Protein AF-A0A7S1K7H9-F1 (afdb_monomer_lite)

Structure (mmCIF, N/CA/C/O backbone):
data_AF-A0A7S1K7H9-F1
#
_entry.id   AF-A0A7S1K7H9-F1
#
loop_
_atom_site.group_PDB
_atom_site.id
_atom_site.type_symbol
_atom_site.label_atom_id
_atom_site.label_alt_id
_atom_site.label_comp_id
_atom_site.label_asym_id
_atom_site.label_entity_id
_atom_site.label_seq_id
_atom_site.pdbx_PDB_ins_code
_atom_site.Cartn_x
_atom_site.Cartn_y
_atom_site.Cartn_z
_atom_site.occupancy
_atom_site.B_iso_or_equiv
_atom_site.auth_seq_id
_atom_site.auth_comp_id
_atom_site.auth_asym_id
_atom_site.auth_atom_id
_atom_site.pdbx_PDB_model_num
ATOM 1 N N . THR A 1 1 ? 23.690 -0.779 -4.841 1.00 56.16 1 THR A N 1
ATOM 2 C CA . THR A 1 1 ? 22.704 -0.300 -3.847 1.00 56.16 1 THR A CA 1
ATOM 3 C C . THR A 1 1 ? 21.378 -0.952 -4.155 1.00 56.16 1 THR A C 1
ATOM 5 O O . THR A 1 1 ? 20.842 -0.720 -5.232 1.00 56.16 1 THR A O 1
ATOM 8 N N . ASP A 1 2 ? 20.889 -1.805 -3.255 1.00 66.69 2 ASP A N 1
ATOM 9 C CA . ASP A 1 2 ? 19.693 -2.625 -3.485 1.00 66.69 2 ASP A CA 1
ATOM 10 C C . ASP A 1 2 ? 18.421 -1.773 -3.510 1.00 66.69 2 ASP A C 1
ATOM 12 O O . ASP A 1 2 ? 17.911 -1.317 -2.476 1.00 66.69 2 ASP A O 1
ATOM 16 N N . ARG A 1 3 ? 17.922 -1.548 -4.726 1.00 87.25 3 ARG A N 1
ATOM 17 C CA . ARG A 1 3 ? 16.619 -0.935 -4.992 1.00 87.25 3 ARG A CA 1
ATOM 18 C C . ARG A 1 3 ? 15.549 -2.016 -4.915 1.00 87.25 3 ARG A C 1
ATOM 20 O O . ARG A 1 3 ? 15.774 -3.130 -5.381 1.00 87.25 3 ARG A O 1
ATOM 27 N N . HIS A 1 4 ? 14.400 -1.695 -4.323 1.00 92.75 4 HIS A N 1
ATOM 28 C CA . HIS A 1 4 ? 13.263 -2.608 -4.391 1.00 92.75 4 HIS A CA 1
ATOM 29 C C . HIS A 1 4 ? 12.723 -2.658 -5.817 1.00 92.75 4 HIS A C 1
ATOM 31 O O . HIS A 1 4 ? 12.753 -1.669 -6.553 1.00 92.75 4 HIS A O 1
ATOM 37 N N . GLU A 1 5 ? 12.216 -3.826 -6.181 1.00 93.50 5 GLU A N 1
ATOM 38 C CA . GLU A 1 5 ? 11.597 -4.084 -7.467 1.00 93.50 5 GLU A CA 1
ATOM 39 C C . GLU A 1 5 ? 10.333 -4.911 -7.241 1.00 93.50 5 GLU A C 1
ATOM 41 O O . GLU A 1 5 ? 10.322 -5.849 -6.442 1.00 93.50 5 GLU A O 1
ATOM 46 N N . VAL A 1 6 ? 9.265 -4.551 -7.939 1.00 94.06 6 VAL A N 1
ATOM 47 C CA . VAL A 1 6 ? 8.028 -5.322 -8.017 1.00 94.06 6 VAL A CA 1
ATOM 48 C C . VAL A 1 6 ? 7.992 -5.990 -9.377 1.00 94.06 6 VAL A C 1
ATOM 50 O O . VAL A 1 6 ? 8.176 -5.327 -10.393 1.00 94.06 6 VAL A O 1
ATOM 53 N N . ARG A 1 7 ? 7.752 -7.300 -9.399 1.00 93.19 7 ARG A N 1
ATOM 54 C CA . ARG A 1 7 ? 7.721 -8.114 -10.615 1.00 93.19 7 ARG A CA 1
ATOM 55 C C . ARG A 1 7 ? 6.391 -8.842 -10.718 1.00 93.19 7 ARG A C 1
ATOM 57 O O . ARG A 1 7 ? 5.946 -9.453 -9.749 1.00 93.19 7 ARG A O 1
ATOM 64 N N . LEU A 1 8 ? 5.777 -8.786 -11.892 1.00 90.81 8 LEU A N 1
ATOM 65 C CA . LEU A 1 8 ? 4.592 -9.555 -12.240 1.00 90.81 8 LEU A CA 1
ATOM 66 C C . LEU A 1 8 ? 5.020 -10.789 -13.023 1.00 90.81 8 LEU A C 1
ATOM 68 O O . LEU A 1 8 ? 5.761 -10.674 -13.996 1.00 90.81 8 LEU A O 1
ATOM 72 N N . TYR A 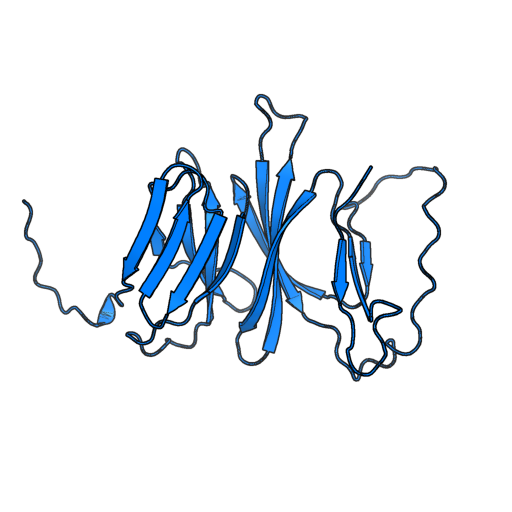1 9 ? 4.524 -11.953 -12.620 1.00 88.38 9 TYR A N 1
ATOM 73 C CA . TYR A 1 9 ? 4.752 -13.209 -13.323 1.00 88.38 9 TYR A CA 1
ATOM 74 C C . TYR A 1 9 ? 3.422 -13.791 -13.779 1.00 88.38 9 TYR A C 1
ATOM 76 O O . TYR A 1 9 ? 2.410 -13.690 -13.081 1.00 88.38 9 TYR A O 1
ATOM 84 N N . ARG A 1 10 ? 3.444 -14.426 -14.948 1.00 83.25 10 ARG A N 1
ATOM 85 C CA . ARG A 1 10 ? 2.315 -15.167 -15.502 1.00 83.25 10 ARG A CA 1
ATOM 86 C C . ARG A 1 10 ? 2.439 -16.639 -15.127 1.00 83.25 10 ARG A C 1
ATOM 88 O O . ARG A 1 10 ? 3.482 -17.248 -15.334 1.00 83.25 10 ARG A O 1
ATOM 95 N N . LEU A 1 11 ? 1.369 -17.206 -14.575 1.00 82.56 11 LEU A N 1
ATOM 96 C CA . LEU A 1 11 ? 1.325 -18.628 -14.216 1.00 82.56 11 LEU A CA 1
ATOM 97 C C . LEU A 1 11 ? 1.357 -19.530 -15.458 1.00 82.56 11 LEU A C 1
ATOM 99 O O . LEU A 1 11 ? 1.954 -20.600 -15.424 1.00 82.56 11 LEU A O 1
ATOM 103 N N . ASP A 1 12 ? 0.740 -19.082 -16.549 1.00 78.94 12 ASP A N 1
ATOM 104 C CA . ASP A 1 12 ? 0.591 -19.809 -17.810 1.00 78.94 12 ASP A CA 1
ATOM 105 C C . ASP A 1 12 ? 1.822 -19.719 -18.731 1.00 78.94 12 ASP A 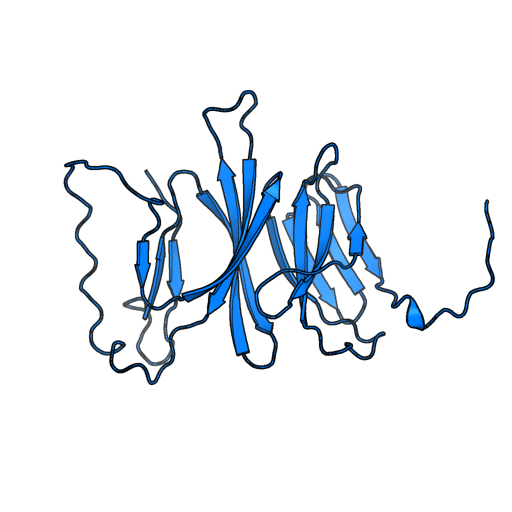C 1
ATOM 107 O O . ASP A 1 12 ? 2.087 -20.655 -19.478 1.00 78.94 12 ASP A O 1
ATOM 111 N N . GLY A 1 13 ? 2.600 -18.633 -18.650 1.00 66.38 13 GLY A N 1
ATOM 112 C CA . GLY A 1 13 ? 3.833 -18.419 -19.431 1.00 66.38 13 GLY A CA 1
ATOM 113 C C . GLY A 1 13 ? 5.130 -18.877 -18.747 1.00 66.38 13 GLY A C 1
ATOM 114 O O . GLY A 1 13 ? 6.211 -18.717 -19.311 1.00 66.38 13 GLY A O 1
ATOM 115 N N . GLY A 1 14 ? 5.036 -19.434 -17.535 1.00 70.44 14 GLY A N 1
ATOM 116 C CA . GLY A 1 14 ? 6.178 -19.839 -16.714 1.00 70.44 14 GLY A CA 1
ATOM 117 C C . GLY A 1 14 ? 6.741 -18.715 -15.831 1.00 70.44 14 GLY A C 1
ATOM 118 O O . GLY A 1 14 ? 6.690 -17.533 -16.155 1.00 70.44 14 GLY A O 1
ATOM 119 N N . LEU A 1 15 ? 7.324 -19.092 -14.688 1.00 82.38 15 LEU A N 1
ATOM 120 C CA . LEU A 1 15 ? 7.860 -18.159 -13.679 1.00 82.38 15 LEU A CA 1
ATOM 121 C C . LEU A 1 15 ? 9.316 -17.725 -13.951 1.00 82.38 15 LEU A C 1
ATOM 123 O O . LEU A 1 15 ? 9.982 -17.188 -13.069 1.00 82.38 15 LEU A O 1
ATOM 127 N N . HIS A 1 16 ? 9.833 -17.992 -15.152 1.00 81.88 16 HIS A N 1
ATOM 128 C CA . HIS A 1 16 ? 11.245 -17.784 -15.488 1.00 81.88 16 HIS A CA 1
ATOM 129 C C . HIS A 1 16 ? 11.585 -16.327 -15.821 1.00 81.88 16 HIS A C 1
ATOM 131 O O . HIS A 1 16 ? 12.723 -15.912 -15.613 1.00 81.88 16 HIS A O 1
ATOM 137 N N . ALA A 1 17 ? 10.612 -15.553 -16.309 1.00 82.56 17 ALA A N 1
ATOM 138 C CA . ALA A 1 17 ? 10.783 -14.142 -16.630 1.00 82.56 17 ALA A CA 1
ATOM 139 C C . ALA A 1 17 ? 9.546 -13.336 -16.201 1.00 82.56 17 ALA A C 1
ATOM 141 O O . ALA A 1 17 ? 8.418 -13.814 -16.363 1.00 82.56 17 ALA A O 1
ATOM 142 N N . PRO A 1 18 ? 9.727 -12.128 -15.640 1.00 88.25 18 PRO A N 1
ATOM 143 C CA . PRO A 1 18 ? 8.606 -11.262 -15.316 1.00 88.25 18 PRO A CA 1
ATOM 144 C C . PRO A 1 18 ? 7.987 -10.687 -16.594 1.00 88.25 18 PRO A C 1
ATOM 146 O O . PRO A 1 18 ? 8.696 -10.244 -17.495 1.00 88.25 18 PRO A O 1
ATOM 149 N N . CYS A 1 19 ? 6.660 -10.644 -16.651 1.00 85.75 19 CYS A N 1
ATOM 150 C CA . CYS A 1 19 ? 5.918 -10.034 -17.753 1.00 85.75 19 CYS A CA 1
ATOM 151 C C . CYS A 1 19 ? 5.708 -8.520 -17.565 1.00 85.75 19 CYS A C 1
ATOM 153 O O . CYS A 1 19 ? 5.409 -7.806 -18.514 1.00 85.75 19 CYS A O 1
ATOM 155 N N . ALA A 1 20 ? 5.889 -8.020 -16.343 1.00 89.19 20 ALA A N 1
ATOM 156 C CA . ALA A 1 20 ? 6.003 -6.602 -16.033 1.00 89.19 20 ALA A CA 1
ATOM 157 C C . ALA A 1 20 ? 6.902 -6.424 -14.814 1.00 89.19 20 ALA A C 1
ATOM 159 O O . ALA A 1 20 ? 6.977 -7.301 -13.948 1.00 89.19 20 ALA A O 1
ATOM 160 N N . TRP A 1 21 ? 7.576 -5.287 -14.723 1.00 91.69 21 TRP A N 1
ATOM 161 C CA . TRP A 1 21 ? 8.394 -4.965 -13.565 1.00 91.69 21 TRP A CA 1
ATOM 162 C C . TRP A 1 21 ? 8.442 -3.461 -13.312 1.00 91.69 21 TRP A C 1
ATOM 164 O O . TRP A 1 21 ? 8.288 -2.643 -14.218 1.00 91.69 21 TRP A O 1
ATOM 174 N N . TRP A 1 22 ? 8.629 -3.103 -12.048 1.00 92.94 22 TRP A N 1
ATOM 175 C CA . TRP A 1 22 ? 8.766 -1.734 -11.581 1.00 92.94 22 TRP A CA 1
ATOM 176 C C . TRP A 1 22 ? 9.908 -1.662 -10.582 1.00 92.94 22 TRP A C 1
ATOM 178 O O . TRP A 1 22 ? 9.850 -2.281 -9.519 1.00 92.94 22 TRP A O 1
ATOM 188 N N . LYS A 1 23 ? 10.921 -0.857 -10.882 1.00 92.94 23 LYS A N 1
ATOM 189 C CA . LYS A 1 23 ? 12.080 -0.626 -10.027 1.00 92.94 23 LYS A CA 1
ATOM 190 C C . LYS A 1 23 ? 11.986 0.751 -9.387 1.00 92.94 23 LYS A C 1
ATOM 192 O O . LYS A 1 23 ? 11.889 1.770 -10.070 1.00 92.94 23 LYS A O 1
ATOM 197 N N . PHE A 1 24 ? 12.007 0.767 -8.062 1.00 92.19 24 PHE A N 1
ATOM 198 C CA . PHE A 1 24 ? 11.819 1.979 -7.276 1.00 92.19 24 PHE A CA 1
ATOM 199 C C . PHE A 1 24 ? 13.108 2.797 -7.169 1.00 92.19 24 PHE A C 1
ATOM 201 O O . PHE A 1 24 ? 14.205 2.309 -7.467 1.00 92.19 24 PHE A O 1
ATOM 208 N N . GLY A 1 25 ? 12.968 4.057 -6.749 1.00 89.00 25 GLY A N 1
ATOM 209 C CA . GLY A 1 25 ? 14.099 4.960 -6.576 1.00 89.00 25 GLY A CA 1
ATOM 210 C C . GLY A 1 25 ? 15.092 4.481 -5.504 1.00 89.00 25 GLY A C 1
ATOM 211 O O . GLY A 1 25 ? 14.805 3.573 -4.716 1.00 89.00 25 GLY A O 1
ATOM 212 N N . PRO A 1 26 ? 16.298 5.074 -5.446 1.00 87.38 26 PRO A N 1
ATOM 213 C CA . PRO A 1 26 ? 17.231 4.831 -4.351 1.00 87.38 26 PRO A CA 1
ATOM 214 C C . PRO A 1 26 ? 16.569 5.102 -2.997 1.00 87.38 26 PRO A C 1
ATOM 216 O O . PRO A 1 26 ? 15.903 6.117 -2.842 1.00 87.38 26 PRO A O 1
ATOM 219 N N . LEU A 1 27 ? 16.793 4.223 -2.015 1.00 89.44 27 LEU A N 1
ATOM 220 C CA . LEU A 1 27 ? 16.254 4.349 -0.649 1.00 89.44 27 LEU A CA 1
ATOM 221 C C . LEU A 1 27 ? 14.716 4.317 -0.543 1.00 89.44 27 LEU A C 1
ATOM 223 O O . LEU A 1 27 ? 14.178 4.552 0.540 1.00 89.44 27 LEU A O 1
ATOM 227 N N . GLU A 1 28 ? 14.017 3.956 -1.621 1.00 92.69 28 GLU A N 1
ATOM 228 C CA . GLU A 1 28 ? 12.599 3.623 -1.575 1.00 92.69 28 GLU A CA 1
ATOM 229 C C . GLU A 1 28 ? 12.420 2.129 -1.288 1.00 92.69 28 GLU A C 1
ATOM 231 O O . GLU A 1 28 ? 13.000 1.260 -1.952 1.00 92.69 28 GLU A O 1
ATOM 236 N N . LYS A 1 29 ? 11.612 1.820 -0.279 1.00 93.44 29 LYS A N 1
ATOM 237 C CA . LYS A 1 29 ? 11.309 0.466 0.172 1.00 93.44 29 LYS A CA 1
ATOM 238 C C . LYS A 1 29 ? 9.820 0.208 0.037 1.00 93.44 29 LYS A C 1
ATOM 240 O O . LYS A 1 29 ? 9.000 0.936 0.586 1.00 93.44 29 LYS A O 1
ATOM 245 N N . VAL A 1 30 ? 9.479 -0.847 -0.693 1.00 95.00 30 VAL A N 1
ATOM 246 C CA . VAL A 1 30 ? 8.111 -1.374 -0.756 1.00 95.00 30 VAL A CA 1
ATOM 247 C C . VAL A 1 30 ? 7.788 -2.049 0.573 1.00 95.00 30 VAL A C 1
ATOM 249 O O . VAL A 1 30 ? 8.533 -2.932 0.999 1.00 95.00 30 VAL A O 1
ATOM 252 N N . LEU A 1 31 ? 6.702 -1.623 1.215 1.00 94.38 31 LEU A N 1
ATOM 253 C CA . LEU A 1 31 ? 6.254 -2.123 2.517 1.00 94.38 31 LEU A CA 1
ATOM 254 C C . LEU A 1 31 ? 4.953 -2.920 2.425 1.00 94.38 31 LEU A C 1
ATOM 256 O O . LEU A 1 31 ? 4.723 -3.804 3.243 1.00 94.38 31 LEU A O 1
ATOM 260 N N . SER A 1 32 ? 4.109 -2.630 1.433 1.00 94.31 32 SER A N 1
ATOM 261 C CA . SER A 1 32 ? 2.860 -3.358 1.220 1.00 94.31 32 SER A CA 1
ATOM 262 C C . SER A 1 32 ? 2.541 -3.528 -0.259 1.00 94.31 32 SER A C 1
ATOM 264 O O . SER A 1 32 ? 2.840 -2.664 -1.085 1.00 94.31 32 SER A O 1
ATOM 266 N N . LEU A 1 33 ? 1.937 -4.673 -0.574 1.00 95.19 33 LEU A N 1
ATOM 267 C CA . LEU A 1 33 ? 1.499 -5.061 -1.908 1.00 95.19 33 LEU A CA 1
ATOM 268 C C . LEU A 1 33 ? 0.134 -5.736 -1.804 1.00 95.19 33 LEU A C 1
ATOM 270 O O . LEU A 1 33 ? -0.044 -6.646 -0.992 1.00 95.19 33 LEU A O 1
ATOM 274 N N . SER A 1 34 ? -0.819 -5.317 -2.630 1.00 93.00 34 SER A N 1
ATOM 275 C CA . SER A 1 34 ? -2.125 -5.969 -2.728 1.00 93.00 34 SER A CA 1
ATOM 276 C C . SER A 1 34 ? -2.746 -5.778 -4.109 1.00 93.00 34 SER A C 1
ATOM 278 O O . SER A 1 34 ? -2.560 -4.750 -4.754 1.00 93.00 34 SER A O 1
ATOM 280 N N . PHE A 1 35 ? -3.498 -6.773 -4.579 1.00 91.75 35 PHE A N 1
ATOM 281 C CA . PHE A 1 35 ? -4.360 -6.596 -5.746 1.00 91.75 35 PHE A CA 1
ATOM 282 C C . PHE A 1 35 ? -5.692 -6.007 -5.297 1.00 91.75 35 PHE A C 1
ATOM 284 O O . PHE A 1 35 ? -6.351 -6.543 -4.402 1.00 91.75 35 PHE A O 1
ATOM 291 N N . LEU A 1 36 ? -6.101 -4.916 -5.933 1.00 89.19 36 LEU A N 1
ATOM 292 C CA . LEU A 1 36 ? -7.367 -4.245 -5.672 1.00 89.19 36 LEU A CA 1
ATOM 293 C C . LEU A 1 36 ? -8.250 -4.345 -6.905 1.00 89.19 36 LEU A C 1
ATOM 295 O O . LEU A 1 36 ? -7.764 -4.229 -8.027 1.00 89.19 36 LEU A O 1
ATOM 299 N N . ARG A 1 37 ? -9.557 -4.514 -6.699 1.00 85.94 37 ARG A N 1
ATOM 300 C CA . ARG A 1 37 ? -10.537 -4.338 -7.769 1.00 85.94 37 ARG A CA 1
ATOM 301 C C . ARG A 1 37 ? -11.233 -3.001 -7.570 1.00 85.94 37 ARG A C 1
ATOM 303 O O . ARG A 1 37 ? -11.975 -2.851 -6.603 1.00 85.94 37 ARG A O 1
ATOM 310 N N . ILE A 1 38 ? -10.953 -2.057 -8.456 1.00 80.94 38 ILE A N 1
ATOM 311 C CA . ILE A 1 38 ? -11.425 -0.674 -8.411 1.00 80.94 38 ILE A CA 1
ATOM 312 C C . ILE A 1 38 ? -12.180 -0.418 -9.714 1.00 80.94 38 ILE A C 1
ATOM 314 O O . ILE A 1 38 ? -11.640 -0.674 -10.785 1.00 80.94 38 ILE A O 1
ATOM 318 N N . TYR A 1 39 ? -13.440 0.016 -9.639 1.00 79.44 39 TYR A N 1
ATOM 319 C CA . TYR A 1 39 ? -14.288 0.265 -10.822 1.00 79.44 39 TYR A CA 1
ATOM 320 C C . TYR A 1 39 ? -14.332 -0.888 -11.847 1.00 79.44 39 TYR A C 1
ATOM 322 O O . TYR A 1 39 ? -14.459 -0.682 -13.048 1.00 79.44 39 TYR A O 1
ATOM 330 N N . GLY A 1 40 ? -14.236 -2.131 -11.367 1.00 80.06 40 GLY A N 1
ATOM 331 C CA . GLY A 1 40 ? -14.239 -3.328 -12.211 1.00 80.06 40 GLY A CA 1
ATOM 332 C C . GLY A 1 40 ? -12.864 -3.746 -12.740 1.00 80.06 40 GLY A C 1
ATOM 333 O O . GLY A 1 40 ? -12.709 -4.929 -13.051 1.00 80.06 40 GLY A O 1
ATOM 334 N N . GLU A 1 41 ? -11.873 -2.853 -12.734 1.00 84.94 41 GLU A N 1
ATOM 335 C CA . GLU A 1 41 ? -10.485 -3.122 -13.123 1.00 84.94 41 GLU A CA 1
ATOM 336 C C . GLU A 1 41 ? -9.667 -3.688 -11.959 1.00 84.94 41 GLU A C 1
ATOM 338 O O . GLU A 1 41 ? -9.874 -3.338 -10.795 1.00 84.94 41 GLU A O 1
ATOM 343 N N . THR A 1 42 ? -8.713 -4.569 -12.266 1.00 89.50 42 THR A N 1
ATOM 344 C CA . THR A 1 42 ? -7.734 -5.053 -11.287 1.00 89.50 42 THR A CA 1
ATOM 345 C C . THR A 1 42 ? -6.468 -4.211 -11.364 1.00 89.50 42 THR A C 1
ATOM 347 O O . THR A 1 42 ? -5.800 -4.170 -12.394 1.00 89.50 42 THR A O 1
ATOM 350 N N . LEU A 1 43 ? -6.121 -3.580 -10.247 1.00 91.38 43 LEU A N 1
ATOM 351 C CA . LEU A 1 43 ? -4.924 -2.767 -10.077 1.00 91.38 43 LEU A CA 1
ATOM 352 C C . LEU A 1 43 ? -3.988 -3.430 -9.064 1.00 91.38 43 LEU A C 1
ATOM 354 O O . LEU A 1 43 ? -4.439 -4.062 -8.105 1.00 91.38 43 LEU A O 1
ATOM 358 N N . LEU A 1 44 ? -2.683 -3.252 -9.245 1.00 94.75 44 LEU A N 1
ATOM 359 C CA . LEU A 1 44 ? -1.686 -3.561 -8.228 1.00 94.75 44 LEU A CA 1
ATOM 360 C C . LEU A 1 44 ? -1.451 -2.324 -7.366 1.00 94.75 44 LEU A C 1
ATOM 362 O O . LEU A 1 44 ? -0.976 -1.296 -7.842 1.00 94.75 44 LEU A O 1
ATOM 366 N N . ALA A 1 45 ? -1.771 -2.432 -6.088 1.00 94.75 45 ALA A N 1
ATOM 367 C CA . ALA A 1 45 ? -1.544 -1.390 -5.113 1.00 94.75 45 ALA A CA 1
ATOM 368 C C . ALA A 1 45 ? -0.209 -1.612 -4.402 1.00 94.75 45 ALA A C 1
ATOM 370 O O . ALA A 1 45 ? 0.070 -2.709 -3.910 1.00 94.75 45 ALA A O 1
ATOM 371 N N . VAL A 1 46 ? 0.608 -0.563 -4.344 1.00 96.38 46 VAL A N 1
ATOM 372 C CA . VAL A 1 46 ? 1.925 -0.577 -3.705 1.00 96.38 46 VAL A CA 1
ATOM 373 C C . VAL A 1 46 ? 2.003 0.542 -2.677 1.00 96.38 46 VAL A C 1
ATOM 375 O O . VAL A 1 46 ? 1.850 1.714 -3.018 1.00 96.38 46 VAL A O 1
ATOM 378 N N . GLY A 1 47 ? 2.265 0.182 -1.424 1.00 95.62 47 GLY A N 1
ATOM 379 C CA . GLY A 1 47 ? 2.647 1.124 -0.378 1.00 95.62 47 GLY A CA 1
ATOM 380 C C . GLY A 1 47 ? 4.160 1.117 -0.195 1.00 95.62 47 GLY A C 1
ATOM 381 O O . GLY A 1 47 ? 4.759 0.050 -0.018 1.00 95.62 47 GLY A O 1
ATOM 382 N N . SER A 1 48 ? 4.788 2.289 -0.248 1.00 95.25 48 SER A N 1
ATOM 383 C CA . SER A 1 48 ? 6.236 2.438 -0.081 1.00 95.25 48 SER A CA 1
ATOM 384 C C . SER A 1 48 ? 6.619 3.427 1.020 1.00 95.25 48 SER A C 1
ATOM 386 O O . SER A 1 48 ? 5.793 4.174 1.555 1.00 95.25 48 SER A O 1
ATOM 388 N N . ALA A 1 49 ? 7.907 3.419 1.350 1.00 93.06 49 ALA A N 1
ATOM 389 C CA . ALA A 1 49 ? 8.578 4.386 2.196 1.00 93.06 49 ALA A CA 1
ATOM 390 C C . ALA A 1 49 ? 9.911 4.799 1.566 1.00 93.06 49 ALA A C 1
ATOM 392 O O . ALA A 1 49 ? 10.756 3.959 1.272 1.00 93.06 49 ALA A O 1
ATOM 393 N N . GLN A 1 50 ? 10.099 6.098 1.389 1.00 91.62 50 GLN A N 1
ATOM 394 C CA . GLN A 1 50 ? 11.319 6.737 0.928 1.00 91.62 50 GLN A CA 1
ATOM 395 C C . GLN A 1 50 ? 12.014 7.378 2.124 1.00 91.62 50 GLN A C 1
ATOM 397 O O . GLN A 1 50 ? 11.436 8.254 2.773 1.00 91.62 50 GLN A O 1
ATOM 402 N N . LEU A 1 51 ? 13.250 6.960 2.386 1.00 87.75 51 LEU A N 1
ATOM 403 C CA . LEU A 1 51 ? 14.114 7.616 3.362 1.00 87.75 51 LEU A CA 1
ATOM 404 C C . LEU A 1 51 ? 14.812 8.820 2.713 1.00 87.75 51 LEU A C 1
ATOM 406 O O . LEU A 1 51 ? 15.410 8.686 1.642 1.00 87.75 51 LEU A O 1
ATOM 410 N N . HIS A 1 52 ? 14.753 9.969 3.383 1.00 86.12 52 HIS A N 1
ATOM 411 C CA . HIS A 1 52 ? 15.424 11.211 2.998 1.00 86.12 52 HIS A CA 1
ATOM 412 C C . HIS A 1 52 ? 16.605 11.444 3.937 1.00 86.12 52 HIS A C 1
ATOM 414 O O . HIS A 1 52 ? 16.433 11.743 5.120 1.00 86.12 52 HIS A O 1
ATOM 420 N N . THR A 1 53 ? 17.814 11.223 3.426 1.00 81.94 53 THR A N 1
ATOM 421 C CA . THR A 1 53 ? 19.067 11.293 4.202 1.00 81.94 53 THR A CA 1
ATOM 422 C C . THR A 1 53 ? 19.603 12.713 4.368 1.00 81.94 53 THR A C 1
ATOM 424 O O . THR A 1 53 ? 20.519 12.937 5.149 1.00 81.94 53 THR A O 1
ATOM 427 N N . ASP A 1 54 ? 19.059 13.659 3.612 1.00 79.88 54 ASP A N 1
ATOM 428 C CA . ASP A 1 54 ? 19.371 15.088 3.615 1.00 79.88 54 ASP A CA 1
ATOM 429 C C . ASP A 1 54 ? 18.598 15.875 4.690 1.00 79.88 54 ASP A C 1
ATOM 431 O O . ASP A 1 54 ? 18.907 17.035 4.952 1.00 79.88 54 ASP A O 1
ATOM 435 N N . GLN A 1 55 ? 17.615 15.248 5.342 1.00 74.19 55 GLN A N 1
ATOM 436 C CA . GLN A 1 55 ? 16.797 15.856 6.390 1.00 74.19 55 GLN A CA 1
ATOM 437 C C . GLN A 1 55 ? 17.296 15.457 7.793 1.00 74.19 55 GLN A C 1
ATOM 439 O O . GLN A 1 55 ? 17.592 14.278 8.027 1.00 74.19 55 GLN A O 1
ATOM 444 N N . PRO A 1 56 ? 17.343 16.395 8.762 1.00 59.72 56 PRO A N 1
ATOM 445 C CA . PRO A 1 56 ? 17.642 16.063 10.151 1.00 59.72 56 PRO A CA 1
ATOM 446 C C . PRO A 1 56 ? 16.588 15.078 10.686 1.00 59.72 56 PRO A C 1
ATOM 448 O O . PRO A 1 56 ? 15.400 15.222 10.415 1.00 59.72 56 PRO A O 1
ATOM 451 N N . GLU A 1 57 ? 17.043 14.051 11.409 1.00 64.56 57 GLU A N 1
ATOM 452 C CA . GLU A 1 57 ? 16.234 12.944 11.963 1.00 64.56 57 GLU A CA 1
ATOM 453 C C . GLU A 1 57 ? 15.703 11.885 10.972 1.00 64.56 57 GLU A C 1
ATOM 455 O O . GLU A 1 57 ? 14.858 11.072 11.345 1.00 64.56 57 GLU A O 1
ATOM 460 N N . GLY A 1 58 ? 16.221 11.806 9.740 1.00 61.91 58 GLY A N 1
ATOM 461 C CA . GLY A 1 58 ? 15.872 10.705 8.830 1.00 61.91 58 GLY A CA 1
ATOM 462 C C . GLY A 1 58 ? 14.395 10.740 8.432 1.00 61.91 58 GLY A C 1
ATOM 463 O O . GLY A 1 58 ? 13.636 9.791 8.660 1.00 61.91 58 GLY A O 1
ATOM 464 N N . HIS A 1 59 ? 13.979 11.865 7.847 1.00 79.31 59 HIS A N 1
ATOM 465 C CA . HIS A 1 59 ? 12.605 12.057 7.404 1.00 79.31 59 HIS A CA 1
ATOM 466 C C . HIS A 1 59 ? 12.200 10.952 6.423 1.00 79.31 59 HIS A C 1
ATOM 468 O O . HIS A 1 59 ? 12.930 10.611 5.495 1.00 79.31 59 HIS A O 1
ATOM 474 N N . THR A 1 60 ? 11.015 10.384 6.621 1.00 85.69 60 THR A N 1
ATOM 475 C CA . THR A 1 60 ? 10.468 9.359 5.729 1.00 85.69 60 THR A CA 1
ATOM 476 C C . THR A 1 60 ? 9.200 9.894 5.085 1.00 85.69 60 THR A C 1
ATOM 478 O O . THR A 1 60 ? 8.330 10.415 5.782 1.00 85.69 60 THR A O 1
ATOM 481 N N . THR A 1 61 ? 9.059 9.731 3.773 1.00 90.25 61 THR A N 1
ATOM 482 C CA . THR A 1 61 ? 7.785 9.942 3.066 1.00 90.25 61 THR A CA 1
ATOM 483 C C . THR A 1 61 ? 7.273 8.625 2.533 1.00 90.25 61 THR A C 1
ATOM 485 O O . THR A 1 61 ? 8.066 7.776 2.146 1.00 90.25 61 THR A O 1
ATOM 488 N N . GLY A 1 62 ? 5.967 8.466 2.450 1.00 91.69 62 GLY A N 1
ATOM 489 C CA . GLY A 1 62 ? 5.342 7.272 1.912 1.00 91.69 62 GLY A CA 1
ATOM 490 C C . GLY A 1 62 ? 4.635 7.570 0.607 1.00 91.69 62 GLY A C 1
ATOM 491 O O . GLY A 1 62 ? 4.216 8.702 0.358 1.00 91.69 62 GLY A O 1
ATOM 492 N N . GLN A 1 63 ? 4.513 6.554 -0.236 1.00 93.62 63 GLN A N 1
ATOM 493 C CA . GLN A 1 63 ? 3.780 6.658 -1.491 1.00 93.62 63 GLN A CA 1
ATOM 494 C C . GLN A 1 63 ? 2.747 5.541 -1.569 1.00 93.62 63 GLN A C 1
ATOM 496 O O . GLN A 1 63 ? 3.036 4.391 -1.238 1.00 93.62 63 GLN A O 1
ATOM 501 N N . VAL A 1 64 ? 1.548 5.898 -2.018 1.00 94.44 64 VAL A N 1
ATOM 502 C CA . VAL A 1 64 ? 0.553 4.957 -2.528 1.00 94.44 64 VAL A CA 1
ATOM 503 C C . VAL A 1 64 ? 0.640 5.002 -4.043 1.00 94.44 64 VAL A C 1
ATOM 505 O O . VAL A 1 64 ? 0.409 6.054 -4.641 1.00 94.44 64 VAL A O 1
ATOM 508 N N . TYR A 1 65 ? 0.936 3.863 -4.656 1.00 94.62 65 TYR A N 1
ATOM 509 C CA . TYR A 1 65 ? 0.826 3.658 -6.094 1.00 94.62 65 TYR A CA 1
ATOM 510 C C . TYR A 1 65 ? -0.345 2.725 -6.370 1.00 94.62 65 TYR A C 1
ATOM 512 O O . TYR A 1 65 ? -0.429 1.653 -5.776 1.00 94.62 65 TYR A O 1
ATOM 520 N N . LEU A 1 66 ? -1.220 3.106 -7.295 1.00 93.88 66 LEU A N 1
ATOM 521 C CA . LEU A 1 66 ? -2.129 2.179 -7.959 1.00 93.88 66 LEU A CA 1
ATOM 522 C C . LEU A 1 66 ? -1.606 1.988 -9.379 1.00 93.88 66 LEU A C 1
ATOM 524 O O . LEU A 1 66 ? -1.513 2.949 -10.145 1.00 93.88 66 LEU A O 1
ATOM 528 N N . LEU A 1 67 ? -1.214 0.764 -9.705 1.00 93.69 67 LEU A N 1
ATOM 529 C CA . LEU A 1 67 ? -0.598 0.400 -10.972 1.00 93.69 67 LEU A CA 1
ATOM 530 C C . LEU A 1 67 ? -1.586 -0.427 -11.795 1.00 93.69 67 LEU A C 1
ATOM 532 O O . LEU A 1 67 ? -2.086 -1.450 -11.326 1.00 93.69 67 LEU A O 1
ATOM 536 N N . GLN A 1 68 ? -1.857 -0.003 -13.025 1.00 92.56 68 GLN A N 1
ATOM 537 C CA . GLN A 1 68 ? -2.571 -0.825 -13.996 1.00 92.56 68 GLN A CA 1
ATOM 538 C C . GLN A 1 68 ? -1.659 -1.963 -14.446 1.00 92.56 68 GLN A C 1
ATOM 540 O O . GLN A 1 68 ? -0.470 -1.758 -14.719 1.00 92.56 68 GLN A O 1
ATOM 545 N N . LEU A 1 69 ? -2.232 -3.162 -14.503 1.00 91.19 69 LEU A N 1
ATOM 546 C CA . LEU A 1 69 ? -1.565 -4.343 -15.035 1.00 91.19 69 LEU A CA 1
ATOM 547 C C . LEU A 1 69 ? -1.459 -4.232 -16.566 1.00 91.19 69 LEU A C 1
ATOM 549 O O . LEU A 1 69 ? -2.335 -3.621 -17.183 1.00 91.19 69 LEU A O 1
ATOM 553 N N . PRO A 1 70 ? -0.418 -4.806 -17.193 1.00 86.38 70 PRO A N 1
ATOM 554 C CA . PRO A 1 70 ? -0.335 -4.866 -18.650 1.00 86.38 70 PRO A CA 1
ATOM 555 C C . PRO A 1 70 ? -1.537 -5.627 -19.223 1.00 86.38 70 PRO A C 1
ATOM 557 O O . PRO A 1 70 ? -1.936 -6.665 -18.686 1.00 86.38 70 PR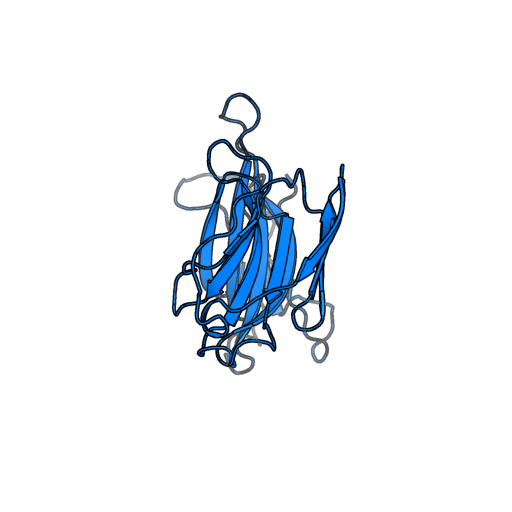O A O 1
ATOM 560 N N . ASN A 1 71 ? -2.098 -5.133 -20.329 1.00 76.00 71 ASN A N 1
ATOM 561 C CA . ASN A 1 71 ? -3.153 -5.854 -21.028 1.00 76.00 71 ASN A CA 1
ATOM 562 C C . ASN A 1 71 ? -2.561 -7.094 -21.711 1.00 76.00 71 ASN A C 1
ATOM 564 O O . ASN A 1 71 ? -1.555 -6.982 -22.410 1.00 76.00 71 ASN A O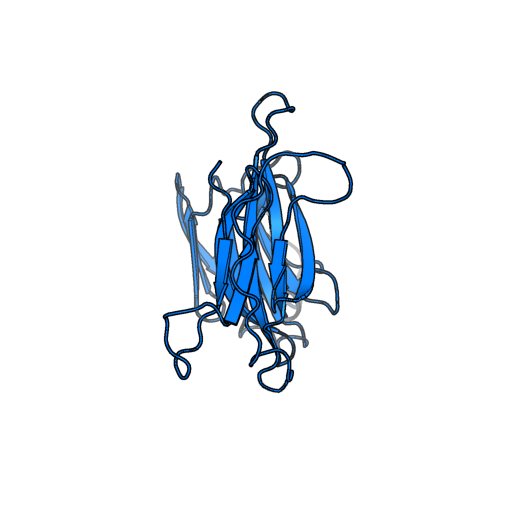 1
ATOM 568 N N . PRO A 1 72 ? -3.186 -8.276 -21.577 1.00 65.06 72 PRO A N 1
ATOM 569 C CA . PRO A 1 72 ? -2.693 -9.493 -22.217 1.00 65.06 72 PRO A CA 1
ATOM 570 C C . PRO A 1 72 ? -2.763 -9.445 -23.752 1.00 65.06 72 PRO A C 1
ATOM 572 O O . PRO A 1 72 ? -2.132 -10.273 -24.397 1.00 65.06 72 PRO A O 1
ATOM 575 N N . SER A 1 73 ? -3.520 -8.500 -24.322 1.00 61.41 73 SER A N 1
ATOM 576 C CA . SER A 1 73 ? -3.646 -8.253 -25.763 1.00 61.41 73 SER A CA 1
ATOM 577 C C . SER A 1 73 ? -2.704 -7.173 -26.301 1.00 61.41 73 SER A C 1
ATOM 579 O O . SER A 1 73 ? -2.776 -6.867 -27.486 1.00 61.41 73 SER A O 1
ATOM 581 N N . ASP A 1 74 ? -1.886 -6.532 -25.459 1.00 59.94 74 ASP A N 1
ATOM 582 C CA . ASP A 1 74 ? -0.852 -5.632 -25.971 1.00 59.94 74 ASP A CA 1
ATOM 583 C C . ASP A 1 74 ? 0.213 -6.513 -26.655 1.00 59.94 74 ASP A C 1
ATOM 585 O O . ASP A 1 74 ? 0.974 -7.204 -25.976 1.00 59.94 74 ASP A O 1
ATOM 589 N N . ASP A 1 75 ? 0.282 -6.470 -27.993 1.00 47.38 75 ASP A N 1
ATOM 590 C CA . ASP A 1 75 ? 1.230 -7.205 -28.867 1.00 47.38 75 ASP A CA 1
ATOM 591 C C . ASP A 1 75 ? 2.723 -7.028 -28.483 1.00 47.38 75 ASP A C 1
ATOM 593 O O . ASP A 1 75 ? 3.612 -7.682 -29.023 1.00 47.38 75 ASP A O 1
ATOM 597 N N . ALA A 1 76 ? 3.025 -6.150 -27.522 1.00 50.16 76 ALA A N 1
ATOM 598 C CA . ALA A 1 76 ? 4.348 -5.940 -26.943 1.00 50.16 76 ALA A CA 1
ATOM 599 C C . ALA A 1 76 ? 4.771 -7.009 -25.911 1.00 50.16 76 ALA A C 1
ATOM 601 O O . ALA A 1 76 ? 5.919 -6.982 -25.465 1.00 50.16 76 ALA A O 1
ATOM 602 N N . MET A 1 77 ? 3.882 -7.929 -25.515 1.00 50.69 77 MET A N 1
ATOM 603 C CA . MET A 1 77 ? 4.171 -8.953 -24.495 1.00 50.69 77 MET A CA 1
ATOM 604 C C . MET A 1 77 ? 4.999 -10.143 -25.014 1.00 50.69 77 MET A C 1
ATOM 606 O O . MET A 1 77 ? 5.576 -10.862 -24.200 1.00 50.69 77 MET A O 1
ATOM 610 N N . ASP A 1 78 ? 5.110 -10.321 -26.337 1.00 48.16 78 ASP A N 1
ATOM 611 C CA . ASP A 1 78 ? 5.957 -11.356 -26.963 1.00 48.16 78 ASP A CA 1
ATOM 612 C C . ASP A 1 78 ? 7.410 -10.899 -27.182 1.00 48.16 78 ASP A C 1
ATOM 614 O O . ASP A 1 78 ? 8.295 -11.708 -27.467 1.00 48.16 78 ASP A O 1
ATOM 618 N N . VAL A 1 79 ? 7.692 -9.607 -26.990 1.00 46.72 79 VAL A N 1
ATOM 619 C CA . VAL A 1 79 ? 9.047 -9.048 -27.030 1.00 46.72 79 VAL A CA 1
ATOM 620 C C . VAL A 1 79 ? 9.398 -8.559 -25.631 1.00 46.72 79 VAL A C 1
ATOM 622 O O . VAL A 1 79 ? 9.350 -7.366 -25.335 1.00 46.72 79 VAL A O 1
ATOM 625 N N . ILE A 1 80 ? 9.755 -9.496 -24.750 1.00 50.06 80 ILE A N 1
ATOM 626 C CA . ILE A 1 80 ? 10.426 -9.167 -23.489 1.00 50.06 80 ILE A CA 1
ATOM 627 C C . ILE A 1 80 ? 11.763 -8.523 -23.883 1.00 50.06 80 ILE A C 1
ATOM 629 O O . ILE A 1 80 ? 12.609 -9.219 -24.456 1.00 50.06 80 ILE A O 1
ATOM 633 N N . PRO A 1 81 ? 11.999 -7.220 -23.631 1.00 45.38 81 PRO A N 1
ATOM 634 C CA . PRO A 1 81 ? 13.324 -6.674 -23.852 1.00 45.38 81 PRO A CA 1
ATOM 635 C C . PRO A 1 81 ? 14.287 -7.446 -22.937 1.00 45.38 81 PRO A C 1
ATOM 637 O O . PRO A 1 81 ? 13.972 -7.627 -21.754 1.00 45.38 81 PRO A O 1
ATOM 640 N N . PRO A 1 82 ? 15.434 -7.937 -23.444 1.00 47.00 82 PRO A N 1
ATOM 641 C CA . PRO A 1 82 ? 16.435 -8.538 -22.577 1.00 47.00 82 PRO A CA 1
ATOM 642 C C . PRO A 1 82 ? 16.735 -7.529 -21.471 1.00 47.00 82 PRO A C 1
ATOM 644 O O . PRO A 1 82 ? 16.891 -6.340 -21.765 1.00 47.00 82 PRO A O 1
ATOM 647 N N . HIS A 1 83 ? 16.736 -7.987 -20.213 1.00 48.28 83 HIS A N 1
ATOM 648 C CA . HIS A 1 83 ? 17.085 -7.160 -19.058 1.00 48.28 83 HIS A CA 1
ATOM 649 C C . HIS A 1 83 ? 18.224 -6.208 -19.448 1.00 48.28 83 HIS A C 1
ATOM 651 O O . HIS A 1 83 ? 19.261 -6.703 -19.908 1.00 48.28 83 HIS A O 1
ATOM 657 N N . PRO A 1 84 ? 18.064 -4.875 -19.320 1.00 46.34 84 PRO A N 1
ATOM 658 C CA . PRO A 1 84 ? 19.171 -3.991 -19.619 1.00 46.34 84 PRO A CA 1
ATOM 659 C C . PRO A 1 84 ? 20.331 -4.397 -18.700 1.00 46.34 84 PRO A C 1
ATOM 661 O O . PRO A 1 84 ? 20.107 -4.611 -17.499 1.00 46.34 84 PRO A O 1
ATOM 664 N N . PRO A 1 85 ? 21.549 -4.580 -19.241 1.00 37.69 85 PRO A N 1
ATOM 665 C CA . PRO A 1 85 ? 22.705 -4.883 -18.415 1.00 37.69 85 PRO A CA 1
ATOM 666 C C . PRO A 1 85 ? 22.844 -3.794 -17.339 1.00 37.69 85 PRO A C 1
ATOM 668 O O . PRO A 1 85 ? 22.450 -2.647 -17.578 1.00 37.69 85 PRO A O 1
ATOM 671 N N . PRO A 1 86 ? 23.364 -4.128 -16.143 1.00 40.94 86 PRO A N 1
ATOM 672 C CA . PRO A 1 86 ? 23.546 -3.145 -15.081 1.00 40.94 86 PRO A CA 1
ATOM 673 C C . PRO A 1 86 ? 24.302 -1.928 -15.640 1.00 40.94 86 PRO A C 1
ATOM 675 O O . PRO A 1 86 ? 25.304 -2.120 -16.333 1.00 40.94 86 PRO A O 1
ATOM 678 N N . PRO A 1 87 ? 23.825 -0.690 -15.400 1.00 42.84 87 PRO A N 1
ATOM 679 C CA . PRO A 1 87 ? 24.382 0.478 -16.062 1.00 42.84 87 PRO A CA 1
ATOM 680 C C . PRO A 1 87 ? 25.851 0.656 -15.670 1.00 42.84 87 PRO A C 1
ATOM 682 O O . PRO A 1 87 ? 26.181 0.871 -14.502 1.00 42.84 87 PRO A O 1
ATOM 685 N N . LEU A 1 88 ? 26.728 0.564 -16.673 1.00 39.16 88 LEU A N 1
ATOM 686 C CA . LEU A 1 88 ? 28.084 1.094 -16.616 1.00 39.16 88 LEU A CA 1
ATOM 687 C C . LEU A 1 88 ? 27.983 2.613 -16.449 1.00 39.16 88 LEU A C 1
ATOM 689 O O . LEU A 1 88 ? 27.234 3.284 -17.156 1.00 39.16 88 LEU A O 1
ATOM 693 N N . ALA A 1 89 ? 28.704 3.130 -15.460 1.00 46.06 89 ALA A N 1
ATOM 694 C CA . ALA A 1 89 ? 28.667 4.523 -15.055 1.00 46.06 89 ALA A CA 1
ATOM 695 C C . ALA A 1 89 ? 28.992 5.485 -16.212 1.00 46.06 89 ALA A C 1
ATOM 697 O O . ALA A 1 89 ? 30.104 5.473 -16.728 1.00 46.06 89 ALA A O 1
ATOM 698 N N . ALA A 1 90 ? 28.048 6.366 -16.544 1.00 35.12 90 ALA A N 1
ATOM 699 C CA . ALA A 1 90 ? 28.304 7.700 -17.084 1.00 35.12 90 ALA A CA 1
ATOM 700 C C . ALA A 1 90 ? 27.030 8.539 -16.916 1.00 35.12 90 ALA A C 1
ATOM 702 O O . ALA A 1 90 ? 25.954 8.149 -17.364 1.00 35.12 90 ALA A O 1
ATOM 703 N N . GLY A 1 91 ? 27.141 9.646 -16.184 1.00 36.09 91 GLY A N 1
ATOM 704 C CA . GLY A 1 91 ? 26.014 10.488 -15.807 1.00 36.09 91 GLY A CA 1
ATOM 705 C C . GLY A 1 91 ? 25.500 11.381 -16.933 1.00 36.09 91 GLY A C 1
ATOM 706 O O . GLY A 1 91 ? 26.253 11.828 -17.793 1.00 36.09 91 GLY A O 1
ATOM 707 N N . THR A 1 92 ? 24.210 11.693 -16.868 1.00 34.81 92 THR A N 1
ATOM 708 C CA . THR A 1 92 ? 23.663 13.045 -17.055 1.00 34.81 92 THR A CA 1
ATOM 709 C C . THR A 1 92 ? 22.226 13.058 -16.533 1.00 34.81 92 THR A C 1
ATOM 711 O O . THR A 1 92 ? 21.486 12.088 -16.664 1.00 34.81 92 THR A O 1
ATOM 714 N N . GLU A 1 93 ? 21.897 14.123 -15.814 1.00 35.75 93 GLU A N 1
ATOM 715 C CA . GLU A 1 93 ? 20.745 14.261 -14.928 1.00 35.75 93 GLU A CA 1
ATOM 716 C C . GLU A 1 93 ? 19.422 14.499 -15.674 1.00 35.75 93 GLU A C 1
ATOM 718 O O . GLU A 1 93 ? 19.382 15.224 -16.665 1.00 35.75 9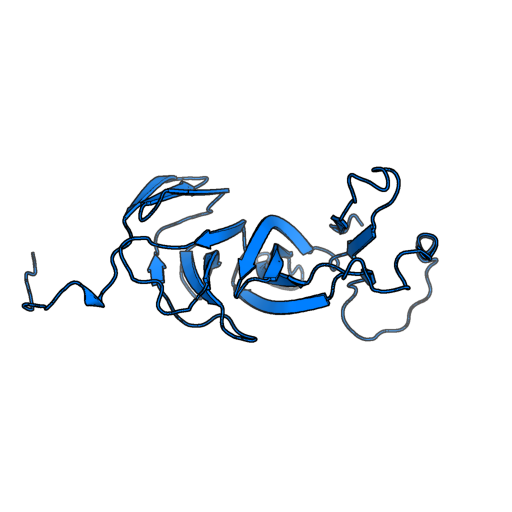3 GLU A O 1
ATOM 723 N N . GLY A 1 94 ? 18.322 13.962 -15.126 1.00 30.88 94 GLY A N 1
ATOM 724 C CA . GLY A 1 94 ? 16.962 14.405 -15.449 1.00 30.88 94 GLY A CA 1
ATOM 725 C C . GLY A 1 94 ? 15.855 13.374 -15.190 1.00 30.88 94 GLY A C 1
ATOM 726 O O . GLY A 1 94 ? 15.657 12.479 -15.996 1.00 30.88 94 GLY A O 1
ATOM 727 N N . ALA A 1 95 ? 15.083 13.589 -14.115 1.00 37.22 95 ALA A N 1
ATOM 728 C CA . ALA A 1 95 ? 13.778 12.988 -13.774 1.00 37.22 95 ALA A CA 1
ATOM 729 C C . ALA A 1 95 ? 13.750 11.535 -13.236 1.00 37.22 95 ALA A C 1
ATOM 731 O O . ALA A 1 95 ? 13.866 10.571 -13.975 1.00 37.22 95 ALA A O 1
ATOM 732 N N . SER A 1 96 ? 13.526 11.425 -11.913 1.00 48.00 96 SER A N 1
ATOM 733 C CA . SER A 1 96 ? 13.181 10.234 -11.107 1.00 48.00 96 SER A CA 1
ATOM 734 C C . SER A 1 96 ? 13.821 8.913 -11.546 1.00 48.00 96 SER A C 1
ATOM 736 O O . SER A 1 96 ? 13.343 8.291 -12.482 1.00 48.00 96 SER A O 1
ATOM 738 N N . GLY A 1 97 ? 14.829 8.417 -10.820 1.00 58.03 97 GLY A N 1
ATOM 739 C CA . GLY A 1 97 ? 15.502 7.131 -11.084 1.00 58.03 97 GLY A CA 1
ATOM 740 C C . GLY A 1 97 ? 14.650 5.855 -10.915 1.00 58.03 97 GLY A C 1
ATOM 741 O O . GLY A 1 97 ? 15.155 4.865 -10.382 1.00 58.03 97 GLY A O 1
ATOM 742 N N . MET A 1 98 ? 13.378 5.895 -11.315 1.00 63.72 98 MET A N 1
ATOM 743 C CA . MET A 1 98 ? 12.452 4.781 -11.465 1.00 63.72 98 MET A CA 1
ATOM 744 C C . MET A 1 98 ? 12.560 4.225 -12.888 1.00 63.72 98 MET A C 1
ATOM 746 O O . MET A 1 98 ? 12.572 4.974 -13.861 1.00 63.72 98 MET A O 1
ATOM 750 N N . GLU A 1 99 ? 12.610 2.903 -13.001 1.00 78.69 99 GLU A N 1
ATOM 751 C CA . GLU A 1 99 ? 12.612 2.178 -14.275 1.00 78.69 99 GLU A CA 1
ATOM 752 C C . GLU A 1 99 ? 11.388 1.246 -14.268 1.00 78.69 99 GLU A C 1
ATOM 754 O O . GLU A 1 99 ? 11.118 0.610 -13.247 1.00 78.69 99 GLU A O 1
ATOM 759 N N . GLN A 1 100 ? 10.628 1.162 -15.364 1.00 80.25 100 GLN A N 1
ATOM 760 C CA . GLN A 1 100 ? 9.406 0.347 -15.424 1.00 80.25 100 GLN A CA 1
ATOM 761 C C . GLN A 1 100 ? 9.211 -0.307 -16.797 1.00 80.25 100 GLN A C 1
ATOM 763 O O . GLN A 1 100 ? 9.604 0.253 -17.821 1.00 80.25 100 GLN A O 1
ATOM 768 N N . TYR A 1 101 ? 8.527 -1.450 -16.817 1.00 84.00 101 TYR A N 1
ATOM 769 C CA . TYR A 1 101 ? 8.036 -2.125 -18.018 1.00 84.00 101 TYR A CA 1
ATOM 770 C C . TYR A 1 101 ? 6.674 -2.774 -17.736 1.00 84.00 101 TYR A C 1
ATOM 772 O O . TYR A 1 101 ? 6.474 -3.382 -16.683 1.00 84.00 101 TYR A O 1
ATOM 780 N N . GLY A 1 102 ? 5.730 -2.639 -18.671 1.00 85.06 102 GLY A N 1
ATOM 781 C CA . GLY A 1 102 ? 4.387 -3.234 -18.609 1.00 85.06 102 GLY A CA 1
ATOM 782 C C . GLY A 1 102 ? 3.403 -2.544 -17.654 1.00 85.06 102 GLY A C 1
ATOM 783 O O . GLY A 1 102 ? 2.245 -2.344 -18.012 1.00 85.06 102 GLY A O 1
ATOM 784 N N . PHE A 1 103 ? 3.842 -2.124 -16.465 1.00 89.88 103 PHE A N 1
ATOM 785 C CA . PHE A 1 103 ? 2.994 -1.377 -15.531 1.00 89.88 103 PHE A CA 1
ATOM 786 C C . PHE A 1 103 ? 2.752 0.068 -15.986 1.00 89.88 103 PHE A C 1
ATOM 788 O O . PHE A 1 103 ? 3.662 0.741 -16.475 1.00 89.88 103 PHE A O 1
ATOM 795 N N . ARG A 1 104 ? 1.539 0.579 -15.744 1.00 90.44 104 ARG A N 1
ATOM 796 C CA . ARG A 1 104 ? 1.195 2.003 -15.907 1.00 90.44 104 ARG A CA 1
ATOM 797 C C . ARG A 1 104 ? 0.685 2.576 -14.590 1.00 90.44 104 ARG A C 1
ATOM 799 O O . ARG A 1 104 ? -0.043 1.904 -13.869 1.00 90.44 104 ARG A O 1
ATOM 806 N N . VAL A 1 105 ? 1.037 3.818 -14.266 1.00 91.50 105 VAL A N 1
ATOM 807 C CA . VAL A 1 105 ? 0.503 4.484 -13.066 1.00 91.50 105 VAL A CA 1
ATOM 808 C C . VAL A 1 105 ? -0.935 4.902 -13.324 1.00 91.50 105 VAL A C 1
ATOM 810 O O . VAL A 1 105 ? -1.178 5.790 -14.136 1.00 91.50 105 VAL A O 1
ATOM 813 N N . TYR A 1 106 ? -1.872 4.297 -12.598 1.00 90.50 106 TYR A N 1
ATOM 814 C CA . TYR A 1 106 ? -3.242 4.794 -12.507 1.00 90.50 106 TYR A CA 1
ATOM 815 C C . TYR A 1 106 ? -3.296 6.026 -11.599 1.00 90.50 106 TYR A C 1
ATOM 817 O O . TYR A 1 106 ? -3.849 7.064 -11.952 1.00 90.50 106 TYR A O 1
ATOM 825 N N . LEU A 1 107 ? -2.681 5.910 -10.419 1.00 91.81 107 LEU A N 1
ATOM 826 C CA . LEU A 1 107 ? -2.694 6.938 -9.387 1.00 91.81 107 LEU A CA 1
ATOM 827 C C . LEU A 1 107 ? -1.414 6.881 -8.558 1.00 91.81 107 LEU A C 1
ATOM 829 O O . LEU A 1 107 ? -0.912 5.801 -8.245 1.00 91.81 107 LEU A O 1
ATOM 833 N N . LYS A 1 108 ? -0.932 8.056 -8.148 1.00 93.19 108 LYS A N 1
ATOM 834 C CA . LYS A 1 108 ? 0.137 8.206 -7.160 1.00 93.19 108 LYS A CA 1
ATOM 835 C C . LYS A 1 108 ? -0.259 9.258 -6.129 1.00 93.19 108 LYS A C 1
ATOM 837 O O . LYS A 1 108 ? -0.661 10.356 -6.502 1.00 93.19 108 LYS A O 1
ATOM 842 N N . SER A 1 109 ? -0.116 8.934 -4.848 1.00 91.81 109 SER A N 1
ATOM 843 C CA . SER A 1 109 ? -0.360 9.860 -3.737 1.00 91.81 109 SER A CA 1
ATOM 844 C C . SER A 1 109 ? 0.777 9.796 -2.723 1.00 91.81 109 SER A C 1
ATOM 846 O O . SER A 1 109 ? 1.281 8.715 -2.420 1.00 91.81 109 SER A O 1
ATOM 848 N N . SER A 1 110 ? 1.178 10.953 -2.202 1.00 90.75 110 SER A N 1
ATOM 849 C CA . SER A 1 110 ? 2.283 11.101 -1.253 1.00 90.75 110 SER A CA 1
ATOM 850 C C . SER A 1 110 ? 1.773 11.380 0.156 1.00 90.75 110 SER A C 1
ATOM 852 O O . SER A 1 110 ? 0.860 12.180 0.347 1.00 90.75 110 SER A O 1
ATOM 854 N N . TYR A 1 111 ? 2.421 10.775 1.146 1.00 88.12 111 TYR A N 1
ATOM 855 C CA . TYR A 1 111 ? 2.099 10.928 2.562 1.00 88.12 111 TYR A CA 1
ATOM 856 C C . TYR A 1 111 ? 3.354 11.266 3.358 1.00 88.12 111 TYR A C 1
ATOM 858 O O . TYR A 1 111 ? 4.475 10.897 2.991 1.00 88.12 111 TYR A O 1
ATOM 866 N N . LYS A 1 112 ? 3.168 11.960 4.482 1.00 85.50 112 LYS A N 1
ATOM 867 C CA . LYS A 1 112 ? 4.241 12.117 5.464 1.00 85.50 112 LYS A CA 1
ATOM 868 C C . LYS A 1 112 ? 4.388 10.771 6.176 1.00 85.50 112 LYS A C 1
ATOM 870 O O . LYS A 1 112 ? 3.405 10.176 6.581 1.00 85.50 112 LYS A O 1
ATOM 875 N N . GLY A 1 113 ? 5.592 10.242 6.325 1.00 87.75 113 GLY A N 1
ATOM 876 C CA . GLY A 1 113 ? 5.791 8.906 6.893 1.00 87.75 113 GLY A CA 1
ATOM 877 C C . GLY A 1 113 ? 5.411 7.740 5.963 1.00 87.75 113 GLY A C 1
ATOM 878 O O . GLY A 1 113 ? 4.801 7.941 4.918 1.00 87.75 113 GLY A O 1
ATOM 879 N N . PRO A 1 114 ? 5.809 6.514 6.336 1.00 91.50 114 PRO A N 1
ATOM 880 C CA . PRO A 1 114 ? 5.726 5.320 5.492 1.00 91.50 114 PRO A CA 1
ATOM 881 C C . PRO A 1 114 ? 4.284 4.870 5.234 1.00 91.50 114 PRO A C 1
ATOM 883 O O . PRO A 1 114 ? 3.463 4.960 6.141 1.00 91.50 114 PRO A O 1
ATOM 886 N N . VAL A 1 115 ? 4.013 4.303 4.049 1.00 93.94 115 VAL A N 1
ATOM 887 C CA . VAL A 1 115 ? 2.762 3.577 3.757 1.00 93.94 115 VAL A CA 1
ATOM 888 C C . VAL A 1 115 ? 2.966 2.089 4.043 1.00 93.94 115 VAL A C 1
ATOM 890 O O . VAL A 1 115 ? 3.367 1.323 3.165 1.00 93.94 115 VAL A O 1
ATOM 893 N N . SER A 1 116 ? 2.759 1.678 5.295 1.00 93.19 116 SER A N 1
ATOM 894 C CA . SER A 1 116 ? 3.141 0.334 5.766 1.00 93.19 116 SER A CA 1
ATOM 895 C C . SER A 1 116 ? 2.129 -0.764 5.443 1.00 93.19 116 SER A C 1
ATOM 897 O O . SER A 1 116 ? 2.496 -1.930 5.348 1.00 93.19 116 SER A O 1
ATOM 899 N N . VAL A 1 117 ? 0.865 -0.399 5.240 1.00 92.69 117 VAL A N 1
ATOM 900 C CA . VAL A 1 117 ? -0.216 -1.305 4.842 1.00 92.69 117 VAL A CA 1
ATOM 901 C C . VAL A 1 117 ? -1.059 -0.609 3.786 1.00 92.69 117 VAL A C 1
ATOM 903 O O . VAL A 1 117 ? -1.274 0.596 3.886 1.00 92.69 117 VAL A O 1
ATOM 906 N N . LEU A 1 118 ? -1.539 -1.365 2.800 1.00 93.50 118 LEU A N 1
ATOM 907 C CA . LEU A 1 118 ? -2.435 -0.894 1.751 1.00 93.50 118 LEU A CA 1
ATOM 908 C C . LEU A 1 118 ? -3.340 -2.046 1.312 1.00 93.50 118 LEU A C 1
ATOM 910 O O . LEU A 1 118 ? -2.854 -3.085 0.861 1.00 93.50 118 LEU A O 1
ATOM 914 N N . THR A 1 119 ? -4.651 -1.886 1.468 1.00 91.25 119 THR A N 1
ATOM 915 C CA . THR A 1 119 ? -5.632 -2.937 1.163 1.00 91.25 119 THR A CA 1
ATOM 916 C C . THR A 1 119 ? -6.972 -2.363 0.703 1.00 91.25 119 THR A C 1
ATOM 918 O O . THR A 1 119 ? -7.272 -1.189 0.934 1.00 91.25 119 THR A O 1
ATOM 921 N N . ARG A 1 120 ? -7.784 -3.202 0.052 1.00 89.31 120 ARG A N 1
ATOM 922 C CA . ARG A 1 120 ? -9.149 -2.869 -0.376 1.00 89.31 120 ARG A CA 1
ATOM 923 C C . ARG A 1 120 ? -10.061 -2.867 0.838 1.00 89.31 120 ARG A C 1
ATOM 925 O O . ARG A 1 120 ? -10.029 -3.807 1.628 1.00 89.31 120 ARG A O 1
ATOM 932 N N . PHE A 1 121 ? -10.922 -1.866 0.932 1.00 85.94 121 PHE A N 1
ATOM 933 C CA . PHE A 1 121 ? -11.959 -1.804 1.950 1.00 85.94 121 PHE A CA 1
ATOM 934 C C . PHE A 1 121 ? -13.329 -1.599 1.294 1.00 85.94 121 PHE A C 1
ATOM 936 O O . PHE A 1 121 ? -13.525 -0.660 0.530 1.00 85.94 121 PHE A O 1
ATOM 943 N N . GLU A 1 122 ? -14.271 -2.501 1.569 1.00 81.69 122 GLU A N 1
ATOM 944 C CA . GLU A 1 122 ? -15.647 -2.435 1.058 1.00 81.69 122 GLU A CA 1
ATOM 945 C C . GLU A 1 122 ? -16.623 -2.747 2.194 1.00 81.69 122 GLU A C 1
ATOM 947 O O . GLU A 1 122 ? -16.874 -3.921 2.483 1.00 81.69 122 GLU A O 1
ATOM 952 N N . PRO A 1 123 ? -17.133 -1.717 2.890 1.00 73.94 123 PRO A N 1
ATOM 953 C CA . PRO A 1 123 ? -18.067 -1.922 3.986 1.00 73.94 123 PRO A CA 1
ATOM 954 C C . PRO A 1 123 ? -19.412 -2.447 3.470 1.00 73.94 123 PRO A C 1
ATOM 956 O O . PRO A 1 123 ? -19.871 -2.077 2.392 1.00 73.94 123 PRO A O 1
ATOM 959 N N . VAL A 1 124 ? -20.057 -3.298 4.268 1.00 74.88 124 VAL A N 1
ATOM 960 C CA . VAL A 1 124 ? -21.367 -3.906 3.972 1.00 74.88 124 VAL A CA 1
ATOM 961 C C . VAL A 1 124 ? -22.510 -3.013 4.462 1.00 74.88 124 VAL A C 1
ATOM 963 O O . VAL A 1 124 ? -23.567 -2.954 3.842 1.00 74.88 124 VAL A O 1
ATOM 966 N N . SER A 1 125 ? -22.289 -2.303 5.570 1.00 64.56 125 SER A N 1
ATOM 967 C CA . SER A 1 125 ? -23.242 -1.397 6.236 1.00 64.56 125 SER A CA 1
ATOM 968 C C . SER A 1 125 ? -23.521 -0.093 5.481 1.00 64.56 125 SER A C 1
ATOM 970 O O . SER A 1 125 ? -24.373 0.694 5.876 1.00 64.56 125 SER A O 1
ATOM 972 N N . GLY A 1 126 ? -22.827 0.157 4.376 1.00 53.69 126 GLY A N 1
ATOM 973 C CA . GLY A 1 126 ? -23.246 1.142 3.395 1.00 53.69 126 GLY A CA 1
ATOM 974 C C . GLY A 1 126 ? -23.581 0.401 2.118 1.00 53.69 126 GLY A C 1
ATOM 975 O O . GLY A 1 126 ? -22.798 -0.438 1.683 1.00 53.69 126 GLY A O 1
ATOM 976 N N . LYS A 1 127 ? -24.680 0.759 1.446 1.00 48.59 127 LYS A N 1
ATOM 977 C CA . LYS A 1 127 ? -24.641 0.717 -0.020 1.00 48.59 127 LYS A CA 1
ATOM 978 C C . LYS A 1 127 ? -23.344 1.429 -0.384 1.00 48.59 127 LYS A C 1
ATOM 980 O O . LYS A 1 127 ? -23.265 2.629 -0.143 1.00 48.59 127 LYS A O 1
ATOM 985 N N . ALA A 1 128 ? -22.320 0.696 -0.826 1.00 48.06 128 ALA A N 1
ATOM 986 C CA . ALA A 1 128 ? -21.112 1.302 -1.352 1.00 48.06 128 ALA A CA 1
ATOM 987 C C . ALA A 1 128 ? -21.612 2.312 -2.379 1.00 48.06 128 ALA A C 1
ATOM 989 O O . ALA A 1 128 ? -22.227 1.922 -3.375 1.00 48.06 128 ALA A O 1
ATOM 990 N N . ALA A 1 129 ? -21.517 3.598 -2.053 1.00 44.62 129 ALA A N 1
ATOM 991 C CA . ALA A 1 129 ? -22.006 4.664 -2.899 1.00 44.62 129 ALA A CA 1
ATOM 992 C C . ALA A 1 129 ? -21.031 4.740 -4.068 1.00 44.62 129 ALA A C 1
ATOM 994 O O . ALA A 1 129 ? -20.172 5.602 -4.093 1.00 44.62 129 ALA A O 1
ATOM 995 N N . SER A 1 130 ? -21.073 3.759 -4.974 1.00 50.81 130 SER A N 1
ATOM 996 C CA . SER A 1 130 ? -20.231 3.601 -6.168 1.00 50.81 130 SER A CA 1
ATOM 997 C C . SER A 1 130 ? -18.699 3.632 -5.988 1.00 50.81 130 SER A C 1
ATOM 999 O O . SER A 1 130 ? -17.990 3.304 -6.936 1.00 50.81 130 SER A O 1
ATOM 1001 N N . GLY A 1 131 ? -18.175 3.985 -4.814 1.00 57.28 131 GLY A N 1
ATOM 1002 C CA . GLY A 1 131 ? -16.760 4.218 -4.557 1.00 57.28 131 GLY A CA 1
ATOM 1003 C C . GLY A 1 131 ? -16.038 2.957 -4.100 1.00 57.28 131 GLY A C 1
ATOM 1004 O O . GLY A 1 131 ? -16.536 2.191 -3.275 1.00 57.28 131 GLY A O 1
ATOM 1005 N N . SER A 1 132 ? -14.840 2.740 -4.636 1.00 69.00 132 SER A N 1
ATOM 1006 C CA . SER A 1 132 ? -13.925 1.715 -4.133 1.00 69.00 132 SER A CA 1
ATOM 1007 C C . SER A 1 132 ? -13.015 2.358 -3.089 1.00 69.00 132 SER A C 1
ATOM 1009 O O . SER A 1 132 ? -12.425 3.390 -3.392 1.00 69.00 132 SER A O 1
ATOM 1011 N N . TYR A 1 133 ? -12.870 1.798 -1.882 1.00 78.31 133 TYR A N 1
ATOM 1012 C CA . TYR A 1 133 ? -12.006 2.399 -0.856 1.00 78.31 133 TYR A CA 1
ATOM 1013 C C . TYR A 1 133 ? -10.665 1.682 -0.737 1.00 78.31 133 TYR A C 1
ATOM 1015 O O . TYR A 1 133 ? -10.567 0.453 -0.829 1.00 78.31 133 TYR A O 1
ATOM 1023 N N . VAL A 1 134 ? -9.631 2.468 -0.457 1.00 80.81 134 VAL A N 1
ATOM 1024 C CA . VAL A 1 134 ? -8.332 1.986 0.003 1.00 80.81 134 VAL A CA 1
ATOM 1025 C C . VAL A 1 134 ? -8.152 2.325 1.469 1.00 80.81 134 VAL A C 1
ATOM 1027 O O . VAL A 1 134 ? -8.435 3.438 1.911 1.00 80.81 134 VAL A O 1
ATOM 1030 N N . MET A 1 135 ? -7.658 1.351 2.220 1.00 77.75 135 MET A N 1
ATOM 1031 C CA . MET A 1 135 ? -7.223 1.533 3.591 1.00 77.75 135 MET A CA 1
ATOM 1032 C C . MET A 1 135 ? -5.711 1.442 3.641 1.00 77.75 135 MET A C 1
ATOM 1034 O O . MET A 1 135 ? -5.132 0.457 3.177 1.00 77.75 135 MET A O 1
ATOM 1038 N N . HIS A 1 136 ? -5.081 2.453 4.224 1.00 83.50 136 HIS A N 1
ATOM 1039 C CA . HIS A 1 136 ? -3.641 2.484 4.384 1.00 83.50 136 HIS A CA 1
ATOM 1040 C C . HIS A 1 136 ? -3.205 3.099 5.706 1.00 83.50 136 HIS A C 1
ATOM 1042 O O . HIS A 1 136 ? -3.991 3.715 6.426 1.00 83.50 136 HIS A O 1
ATOM 1048 N N . ALA A 1 137 ? -1.944 2.863 6.042 1.00 77.44 137 ALA A N 1
ATOM 1049 C CA . ALA A 1 137 ? -1.320 3.368 7.251 1.00 77.44 137 ALA A CA 1
ATOM 1050 C C . ALA A 1 137 ? -0.244 4.387 6.887 1.00 77.44 137 ALA A C 1
ATOM 1052 O O . ALA A 1 137 ? 0.734 4.002 6.261 1.00 77.44 137 ALA A O 1
ATOM 1053 N N . GLY A 1 138 ? -0.404 5.647 7.296 1.00 73.38 138 GLY A N 1
ATOM 1054 C CA . GLY A 1 138 ? 0.548 6.732 7.022 1.00 73.38 138 GLY A CA 1
ATOM 1055 C C . GLY A 1 138 ? 0.616 7.737 8.170 1.00 73.38 138 GLY A C 1
ATOM 1056 O O . GLY A 1 138 ? -0.182 7.669 9.102 1.00 73.38 138 GLY A O 1
ATOM 1057 N N . ARG A 1 139 ? 1.559 8.685 8.142 1.00 73.62 139 ARG A N 1
ATOM 1058 C CA . ARG A 1 139 ? 1.536 9.848 9.046 1.00 73.62 139 ARG A CA 1
ATOM 1059 C C . ARG A 1 139 ? 0.961 11.069 8.320 1.00 73.62 139 ARG A C 1
ATOM 1061 O O . ARG A 1 139 ? 1.024 11.238 7.106 1.00 73.62 139 ARG A O 1
ATOM 1068 N N . THR A 1 140 ? 0.415 11.982 9.097 1.00 60.69 140 THR A N 1
ATOM 1069 C CA . THR A 1 140 ? 0.111 13.348 8.652 1.00 60.69 140 THR A CA 1
ATOM 1070 C C . THR A 1 140 ? 0.561 14.282 9.768 1.00 60.69 140 THR A C 1
ATOM 1072 O O . THR A 1 140 ? 0.695 13.837 10.906 1.00 60.69 140 THR A O 1
ATOM 1075 N N . GLU A 1 141 ? 0.869 15.531 9.432 1.00 56.41 141 GLU A N 1
ATOM 1076 C CA . GLU A 1 141 ? 1.581 16.492 10.290 1.00 56.41 141 GLU A CA 1
ATOM 1077 C C . GLU A 1 141 ? 1.242 16.411 11.788 1.00 56.41 141 GLU A C 1
ATOM 1079 O O . GLU A 1 141 ? 0.078 16.446 12.178 1.00 56.41 141 GLU A O 1
ATOM 1084 N N . GLY A 1 142 ? 2.283 16.308 12.623 1.00 55.91 142 GLY A N 1
ATOM 1085 C CA . GLY A 1 142 ? 2.171 16.391 14.084 1.00 55.91 142 GLY A CA 1
ATOM 1086 C C . GLY A 1 142 ? 1.572 15.172 14.794 1.00 55.91 142 GLY A C 1
ATOM 1087 O O . GLY A 1 142 ? 1.518 15.175 16.021 1.00 55.91 142 GLY A O 1
ATOM 1088 N N . ALA A 1 143 ? 1.155 14.126 14.074 1.00 58.28 143 ALA A N 1
ATOM 1089 C CA . ALA A 1 143 ? 0.555 12.929 14.661 1.00 58.28 143 ALA A CA 1
ATOM 1090 C C . ALA A 1 143 ? 1.378 11.654 14.406 1.00 58.28 143 ALA A C 1
ATOM 1092 O O . ALA A 1 143 ? 2.188 11.572 13.478 1.00 58.28 143 ALA A O 1
ATOM 1093 N N . GLY A 1 144 ? 1.161 10.647 15.262 1.00 67.75 144 GLY A N 1
ATOM 1094 C CA . GLY A 1 144 ? 1.663 9.282 15.080 1.00 67.75 144 GLY A CA 1
ATOM 1095 C C . GLY A 1 144 ? 1.116 8.616 13.811 1.00 67.75 144 GLY A C 1
ATOM 1096 O O . GLY A 1 144 ? 0.526 9.270 12.951 1.00 67.75 144 GLY A O 1
ATOM 1097 N N . ALA A 1 145 ? 1.325 7.306 13.660 1.00 79.31 145 ALA A N 1
ATOM 1098 C CA . ALA A 1 145 ? 0.717 6.598 12.538 1.00 79.31 145 ALA A CA 1
ATOM 1099 C C . ALA A 1 145 ? -0.815 6.705 12.613 1.00 79.31 145 ALA A C 1
ATOM 1101 O O . ALA A 1 145 ? -1.417 6.646 13.690 1.00 79.31 145 ALA A O 1
ATOM 1102 N N . ARG A 1 146 ? -1.435 6.866 11.450 1.00 87.69 146 ARG A N 1
ATOM 1103 C CA . ARG A 1 146 ? -2.879 6.948 11.269 1.00 87.69 146 ARG A CA 1
ATOM 1104 C C . ARG A 1 146 ? -3.335 5.816 10.380 1.00 87.69 146 ARG A C 1
ATOM 1106 O O . ARG A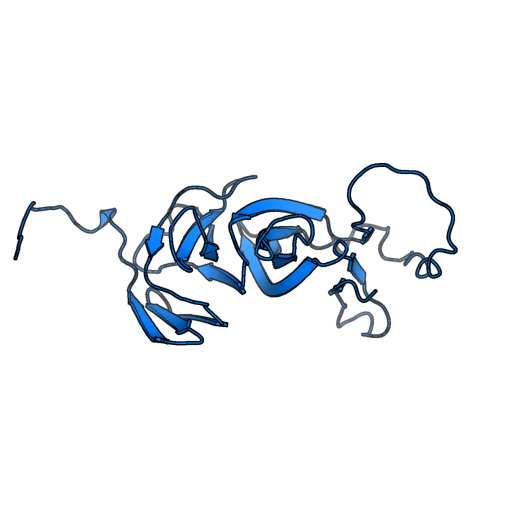 1 146 ? -2.679 5.503 9.389 1.00 87.69 146 ARG A O 1
ATOM 1113 N N . LEU A 1 147 ? -4.488 5.256 10.712 1.00 89.38 147 LEU A N 1
ATOM 1114 C CA . LEU A 1 147 ? -5.257 4.472 9.762 1.00 89.38 147 LEU A CA 1
ATOM 1115 C C . LEU A 1 147 ? -6.098 5.435 8.930 1.00 89.38 147 LEU A C 1
ATOM 1117 O O . LEU A 1 147 ? -6.863 6.224 9.484 1.00 89.38 147 LEU A O 1
ATOM 1121 N N . ILE A 1 148 ? -5.964 5.364 7.616 1.00 89.62 148 ILE A N 1
ATOM 1122 C CA . ILE A 1 148 ? -6.630 6.255 6.677 1.00 89.62 148 ILE A CA 1
ATOM 1123 C C . ILE A 1 148 ? -7.448 5.395 5.715 1.00 89.62 148 ILE A C 1
ATOM 1125 O O . ILE A 1 148 ? -6.919 4.482 5.085 1.00 89.62 148 ILE A O 1
ATOM 1129 N N . VAL A 1 149 ? -8.741 5.689 5.601 1.00 89.88 149 VAL A N 1
ATOM 1130 C CA . VAL A 1 149 ? -9.654 5.095 4.620 1.00 89.88 149 VAL A CA 1
ATOM 1131 C C . VAL A 1 149 ? -10.041 6.182 3.636 1.00 89.88 149 VAL A C 1
ATOM 1133 O O . VAL A 1 149 ? -10.584 7.207 4.045 1.00 89.88 149 VAL A O 1
ATOM 1136 N N . GLN A 1 150 ? -9.759 5.972 2.355 1.00 89.69 150 GLN A N 1
ATOM 1137 C CA . GLN A 1 150 ? -10.015 6.943 1.293 1.00 89.69 150 GLN A CA 1
ATOM 1138 C C . GLN A 1 150 ? -10.778 6.300 0.155 1.00 89.69 150 GLN A C 1
ATOM 1140 O O . GLN A 1 150 ? -10.489 5.169 -0.229 1.00 89.69 150 GLN A O 1
ATOM 1145 N N . GLU A 1 151 ? -11.734 7.035 -0.395 1.00 87.19 151 GLU A N 1
ATOM 1146 C CA . GLU A 1 151 ? -12.377 6.654 -1.643 1.00 87.19 151 GLU A CA 1
ATOM 1147 C C . GLU A 1 151 ? -11.401 6.870 -2.806 1.00 87.19 151 GLU A C 1
ATOM 1149 O O . GLU A 1 151 ? -10.707 7.884 -2.885 1.00 87.19 151 GLU A O 1
ATOM 1154 N N . VAL A 1 152 ? -11.314 5.899 -3.704 1.00 86.00 152 VAL A N 1
ATOM 1155 C CA . VAL A 1 152 ? -10.547 6.005 -4.941 1.00 86.00 152 VAL A CA 1
ATOM 1156 C C . VAL A 1 152 ? -11.446 6.661 -5.972 1.00 86.00 152 VAL A C 1
ATOM 1158 O O . VAL A 1 152 ? -12.391 6.027 -6.416 1.00 86.00 152 VAL A O 1
ATOM 1161 N N . GLY A 1 153 ? -11.154 7.908 -6.341 1.00 82.00 153 GLY A N 1
ATOM 1162 C CA . GLY A 1 153 ? -11.767 8.563 -7.495 1.00 82.00 153 GLY A CA 1
ATOM 1163 C C . GLY A 1 153 ? -11.064 8.191 -8.805 1.00 82.00 153 GLY A C 1
ATOM 1164 O O . GLY A 1 153 ? -10.192 7.321 -8.845 1.00 82.00 153 GLY A O 1
ATOM 1165 N N . GLU A 1 154 ? -11.387 8.895 -9.891 1.00 80.12 154 GLU A N 1
ATOM 1166 C CA . GLU A 1 154 ? -10.809 8.608 -11.216 1.00 80.12 154 GLU A CA 1
ATOM 1167 C C . GLU A 1 154 ? -9.279 8.733 -11.254 1.00 80.12 154 GLU A C 1
ATOM 1169 O O . GLU A 1 154 ? -8.605 7.925 -11.881 1.00 80.12 154 GLU A O 1
ATOM 1174 N N . ARG A 1 155 ? -8.704 9.749 -10.597 1.00 81.44 155 ARG A N 1
ATOM 1175 C CA . ARG A 1 155 ? -7.245 9.995 -10.595 1.00 81.44 155 ARG A CA 1
ATOM 1176 C C . ARG A 1 155 ? -6.700 10.522 -9.271 1.00 81.44 155 ARG A C 1
ATOM 1178 O O . ARG A 1 155 ? -5.561 10.976 -9.202 1.00 81.44 155 ARG A O 1
ATOM 1185 N N . GLN A 1 156 ? -7.505 10.480 -8.215 1.00 86.06 156 GLN A N 1
ATOM 1186 C CA . GLN A 1 156 ? -7.116 10.965 -6.895 1.00 86.06 156 GLN A CA 1
ATOM 1187 C C . GLN A 1 156 ? -7.769 10.151 -5.782 1.00 86.06 156 GLN A C 1
ATOM 1189 O O . GLN A 1 156 ? -8.837 9.569 -5.965 1.00 86.06 156 GLN A O 1
ATOM 1194 N N . LEU A 1 157 ? -7.112 10.127 -4.623 1.00 87.75 157 LEU A N 1
ATOM 1195 C CA . LEU A 1 157 ? -7.686 9.581 -3.402 1.00 87.75 157 LEU A CA 1
ATOM 1196 C C . LEU A 1 157 ? -8.477 10.693 -2.721 1.00 87.75 157 LEU A C 1
ATOM 1198 O O . LEU A 1 157 ? -7.926 11.734 -2.364 1.00 87.75 157 LEU A O 1
ATOM 1202 N N . LEU A 1 158 ? -9.775 10.474 -2.583 1.00 85.38 158 LEU A N 1
ATOM 1203 C CA . LEU A 1 158 ? -10.720 11.402 -1.988 1.00 85.38 158 LEU A CA 1
ATOM 1204 C C . LEU A 1 158 ? -10.738 11.258 -0.461 1.00 85.38 158 LEU A C 1
ATOM 1206 O O . LEU A 1 158 ? -10.083 10.391 0.127 1.00 85.38 158 LEU A O 1
ATOM 1210 N N . GLY A 1 159 ? -11.470 12.158 0.195 1.00 74.94 159 GLY A N 1
ATOM 1211 C CA . GLY A 1 159 ? -11.681 12.108 1.638 1.00 74.94 159 GLY A CA 1
ATOM 1212 C C . GLY A 1 159 ? -12.414 10.837 2.078 1.00 74.94 159 GLY A C 1
ATOM 1213 O O . GLY A 1 159 ? -13.098 10.184 1.296 1.00 74.94 159 GLY A O 1
ATOM 1214 N N . GLY A 1 160 ? -12.272 10.491 3.353 1.00 79.88 160 GLY A N 1
ATOM 1215 C CA . GLY A 1 160 ? -12.971 9.364 3.960 1.00 79.88 160 GLY A CA 1
ATOM 1216 C C . GLY A 1 160 ? -12.870 9.432 5.477 1.00 79.88 160 GLY A C 1
ATOM 1217 O O . GLY A 1 160 ? -13.272 10.429 6.073 1.00 79.88 160 GLY A O 1
ATOM 1218 N N . ALA A 1 161 ? -12.313 8.403 6.107 1.00 85.94 161 ALA A N 1
ATOM 1219 C CA . ALA A 1 161 ? -12.162 8.345 7.558 1.00 85.94 161 ALA A CA 1
ATOM 1220 C C . ALA A 1 161 ? -10.696 8.251 7.972 1.00 85.94 161 ALA A C 1
ATOM 1222 O O . ALA A 1 161 ? -9.860 7.683 7.270 1.00 85.94 161 ALA A O 1
ATOM 1223 N N . ILE A 1 162 ? -10.402 8.788 9.152 1.00 88.06 162 ILE A N 1
ATOM 1224 C CA . ILE A 1 162 ? -9.071 8.764 9.747 1.00 88.06 162 ILE A CA 1
ATOM 1225 C C . ILE A 1 162 ? -9.215 8.308 11.195 1.00 88.06 162 ILE A C 1
ATOM 1227 O O . ILE A 1 162 ? -10.094 8.782 11.916 1.00 88.06 162 ILE A O 1
ATOM 1231 N N . HIS A 1 163 ? -8.344 7.398 11.618 1.00 87.81 163 HIS A N 1
ATOM 1232 C CA . HIS A 1 163 ? -8.192 7.019 13.013 1.00 87.81 163 HIS A CA 1
ATOM 1233 C C . HIS A 1 163 ? -6.761 7.297 13.484 1.00 87.81 163 HIS A C 1
ATOM 1235 O O . HIS A 1 163 ? -5.789 6.794 12.914 1.00 87.81 163 HIS A O 1
ATOM 1241 N N . ASP A 1 164 ? -6.664 8.116 14.529 1.00 86.88 164 ASP A N 1
ATOM 1242 C CA . ASP A 1 164 ? -5.435 8.475 15.230 1.00 86.88 164 ASP A CA 1
ATOM 1243 C C . ASP A 1 164 ? -5.127 7.507 16.375 1.00 86.88 164 ASP A C 1
ATOM 1245 O O . ASP A 1 164 ? -6.013 6.851 16.915 1.00 86.88 164 ASP A O 1
ATOM 1249 N N . GLY A 1 165 ? -3.869 7.504 16.818 1.00 79.25 165 GLY A N 1
ATOM 1250 C CA . GLY A 1 165 ? -3.452 6.762 18.007 1.00 79.25 165 GLY A CA 1
ATOM 1251 C C . GLY A 1 165 ? -2.715 5.465 17.704 1.00 79.25 165 GLY A C 1
ATOM 1252 O O . GLY A 1 165 ? -2.507 4.676 18.622 1.00 79.25 165 GLY A O 1
ATOM 1253 N N . MET A 1 166 ? -2.250 5.267 16.472 1.00 84.06 166 MET A N 1
ATOM 1254 C CA . MET A 1 166 ? -1.383 4.147 16.108 1.00 84.06 166 MET A CA 1
ATOM 1255 C C . MET A 1 166 ? 0.089 4.590 16.130 1.00 84.06 166 MET A C 1
ATOM 1257 O O . MET A 1 166 ? 0.410 5.779 16.035 1.00 84.06 166 MET A O 1
ATOM 1261 N N . THR A 1 167 ? 1.006 3.640 16.291 1.00 85.12 167 THR A N 1
ATOM 1262 C CA . THR A 1 167 ? 2.454 3.893 16.287 1.00 85.12 167 THR A CA 1
ATOM 1263 C C . THR A 1 167 ? 3.074 3.446 14.973 1.00 85.12 167 THR A C 1
ATOM 1265 O O . THR A 1 167 ? 3.690 4.260 14.284 1.00 85.12 167 THR A O 1
ATOM 1268 N N . PHE A 1 168 ? 2.902 2.172 14.618 1.00 87.88 168 PHE A N 1
ATOM 1269 C CA . PHE A 1 168 ? 3.371 1.601 13.358 1.00 87.88 168 PHE A CA 1
ATOM 1270 C C . PHE A 1 168 ? 2.540 0.362 13.027 1.00 87.88 168 PHE A C 1
ATOM 1272 O O . PHE A 1 168 ? 2.694 -0.691 13.645 1.00 87.88 168 PHE A O 1
ATOM 1279 N N . ILE A 1 169 ? 1.648 0.502 12.050 1.00 90.75 169 ILE A N 1
ATOM 1280 C CA . ILE A 1 169 ? 0.739 -0.568 11.645 1.00 90.75 169 ILE A CA 1
ATOM 1281 C C . ILE A 1 169 ? 1.512 -1.578 10.791 1.00 90.75 169 ILE A C 1
ATOM 1283 O O . ILE A 1 169 ? 2.097 -1.204 9.776 1.00 90.75 169 ILE A O 1
ATOM 1287 N N . THR A 1 170 ? 1.510 -2.847 11.186 1.00 91.69 170 THR A N 1
ATOM 1288 C CA . THR A 1 170 ? 2.248 -3.929 10.513 1.00 91.69 170 THR A CA 1
ATOM 1289 C C . THR A 1 170 ? 1.356 -4.795 9.637 1.00 91.69 170 THR A C 1
ATOM 1291 O O . THR A 1 170 ? 1.818 -5.342 8.639 1.00 91.69 170 THR A O 1
ATOM 1294 N N . CYS A 1 171 ? 0.077 -4.929 9.987 1.00 90.12 171 CYS A N 1
ATOM 1295 C CA . CYS A 1 171 ? -0.884 -5.707 9.219 1.00 90.12 171 CYS A CA 1
ATOM 1296 C C . CYS A 1 171 ? -2.312 -5.190 9.418 1.00 90.12 171 CYS A C 1
ATOM 1298 O O . CYS A 1 171 ? -2.640 -4.565 10.428 1.00 90.12 171 CYS A O 1
ATOM 1300 N N . CYS A 1 172 ? -3.169 -5.469 8.438 1.00 90.69 172 CYS A N 1
ATOM 1301 C CA . CYS A 1 172 ? -4.597 -5.188 8.493 1.00 90.69 172 CYS A CA 1
ATOM 1302 C C . CYS A 1 172 ? -5.364 -6.367 7.897 1.00 90.69 172 CYS A C 1
ATOM 1304 O O . CYS A 1 172 ? -4.971 -6.908 6.862 1.00 90.69 172 CYS A O 1
ATOM 1306 N N . SER A 1 173 ? -6.460 -6.746 8.544 1.00 90.56 173 SER A N 1
ATOM 1307 C CA . SER A 1 173 ? -7.434 -7.700 8.031 1.00 90.56 173 SER A CA 1
ATOM 1308 C C . SER A 1 173 ? -8.826 -7.094 8.121 1.00 90.56 173 SER A C 1
ATOM 1310 O O . SER A 1 173 ? -9.173 -6.447 9.109 1.00 90.56 173 SER A O 1
ATOM 1312 N N . ILE A 1 174 ? -9.620 -7.298 7.076 1.00 88.19 174 ILE A N 1
ATOM 1313 C CA . ILE A 1 174 ? -10.958 -6.727 6.947 1.00 88.19 174 ILE A CA 1
ATOM 1314 C C . ILE A 1 174 ? -11.946 -7.872 6.775 1.00 88.19 174 ILE A C 1
ATOM 1316 O O . ILE A 1 174 ? -11.781 -8.725 5.904 1.00 88.19 174 ILE A O 1
ATOM 1320 N N . ILE A 1 175 ? -12.993 -7.874 7.596 1.00 86.75 175 ILE A N 1
ATOM 1321 C CA . ILE A 1 175 ? -14.101 -8.823 7.507 1.00 86.75 175 ILE A CA 1
ATOM 1322 C C . ILE A 1 175 ? -15.398 -8.024 7.565 1.00 86.75 175 ILE A C 1
ATOM 1324 O O . ILE A 1 175 ? -15.819 -7.588 8.637 1.00 86.75 175 ILE A O 1
ATOM 1328 N N . LYS A 1 176 ? -16.057 -7.862 6.413 1.00 85.75 176 LYS A N 1
ATOM 1329 C CA . LYS A 1 176 ? -17.259 -7.024 6.273 1.00 85.75 176 LYS A CA 1
ATOM 1330 C C . LYS A 1 176 ? -16.973 -5.600 6.780 1.00 85.75 176 LYS A C 1
ATOM 1332 O O . LYS A 1 176 ? -16.067 -4.944 6.285 1.00 85.75 176 LYS A O 1
ATOM 1337 N N . ASP A 1 177 ? -17.704 -5.153 7.798 1.00 87.31 177 ASP A N 1
ATOM 1338 C CA . ASP A 1 177 ? -17.544 -3.843 8.433 1.00 87.31 177 ASP A CA 1
ATOM 1339 C C . ASP A 1 177 ? -16.476 -3.814 9.535 1.00 87.31 177 ASP A C 1
ATOM 1341 O O . ASP A 1 177 ? -16.306 -2.795 10.198 1.00 87.31 177 ASP A O 1
ATOM 1345 N N . PHE A 1 178 ? -15.785 -4.922 9.795 1.00 89.50 178 PHE A N 1
ATOM 1346 C CA . PHE A 1 178 ? -14.804 -5.011 10.869 1.00 89.50 178 PHE A CA 1
ATOM 1347 C C . PHE A 1 178 ? -13.382 -4.934 10.338 1.00 89.50 178 PHE A C 1
ATOM 1349 O O . PHE A 1 178 ? -13.050 -5.540 9.319 1.00 89.50 178 PHE A O 1
ATOM 1356 N N . VAL A 1 179 ? -12.537 -4.220 11.072 1.00 91.25 179 VAL A N 1
ATOM 1357 C CA . VAL A 1 179 ? -11.131 -4.000 10.738 1.00 91.25 179 VAL A CA 1
ATOM 1358 C C . VAL A 1 179 ? -10.293 -4.435 11.930 1.00 91.25 179 VAL A C 1
ATOM 1360 O O . VAL A 1 179 ? -10.438 -3.894 13.025 1.00 91.25 179 VAL A O 1
ATOM 1363 N N . LEU A 1 180 ? -9.419 -5.414 11.725 1.00 93.56 180 LEU A N 1
ATOM 1364 C CA . LEU A 1 180 ? -8.433 -5.857 12.701 1.00 93.56 180 LEU A CA 1
ATOM 1365 C C . LEU A 1 180 ? -7.058 -5.351 12.276 1.00 93.56 180 LEU A C 1
ATOM 1367 O O . LEU A 1 180 ? -6.616 -5.620 11.160 1.00 93.56 180 LEU A O 1
ATOM 1371 N N . ILE A 1 181 ? -6.377 -4.648 13.172 1.00 93.06 181 ILE A N 1
ATOM 1372 C CA . ILE A 1 181 ? -5.086 -4.020 12.902 1.00 93.06 181 ILE A CA 1
ATOM 1373 C C . ILE A 1 181 ? -4.047 -4.531 13.883 1.00 93.06 181 ILE A C 1
ATOM 1375 O O . ILE A 1 181 ? -4.285 -4.524 15.089 1.00 93.06 181 ILE A O 1
ATOM 1379 N N . GLY A 1 182 ? -2.891 -4.931 13.358 1.00 92.81 182 GLY A N 1
ATOM 1380 C CA . GLY A 1 182 ? -1.683 -5.146 14.142 1.00 92.81 182 GLY A CA 1
ATOM 1381 C C . GLY A 1 182 ? -0.837 -3.882 14.179 1.00 92.81 182 GLY A C 1
ATOM 1382 O O . GLY A 1 182 ? -0.491 -3.328 13.138 1.00 92.81 182 GLY A O 1
ATOM 1383 N N . ASP A 1 183 ? -0.498 -3.435 15.380 1.00 91.62 183 ASP A N 1
ATOM 1384 C CA . ASP A 1 183 ? 0.468 -2.377 15.642 1.00 91.62 183 ASP A CA 1
ATOM 1385 C C . ASP A 1 183 ? 1.703 -2.976 16.318 1.00 91.62 183 ASP A C 1
ATOM 1387 O O . ASP A 1 183 ? 1.587 -3.752 17.270 1.00 91.62 183 ASP A O 1
ATOM 1391 N N . LEU A 1 184 ? 2.888 -2.587 15.845 1.00 89.50 184 LEU A N 1
ATOM 1392 C CA . LEU A 1 184 ? 4.168 -3.108 16.326 1.00 89.50 184 LEU A CA 1
ATOM 1393 C C . LEU A 1 184 ? 4.357 -2.947 17.844 1.00 89.50 184 LEU A C 1
ATOM 1395 O O . LEU A 1 184 ? 4.989 -3.792 18.471 1.00 89.50 184 LEU A O 1
ATOM 1399 N N . PHE A 1 185 ? 3.814 -1.880 18.433 1.00 87.69 185 PHE A N 1
ATOM 1400 C CA . PHE A 1 185 ? 4.015 -1.533 19.841 1.00 87.69 185 PHE A CA 1
ATOM 1401 C C . PHE A 1 185 ? 2.740 -1.612 20.680 1.00 87.69 185 PHE A C 1
ATOM 1403 O O . PHE A 1 185 ? 2.823 -1.662 21.905 1.00 87.69 185 PHE A O 1
ATOM 1410 N N . LYS A 1 186 ? 1.562 -1.596 20.047 1.00 89.81 186 LYS A N 1
ATOM 1411 C CA . LYS A 1 186 ? 0.264 -1.584 20.742 1.00 89.81 186 LYS A CA 1
ATOM 1412 C C . LYS A 1 186 ? -0.512 -2.898 20.646 1.00 89.81 186 LYS A C 1
ATOM 1414 O O . LYS A 1 186 ? -1.569 -3.013 21.260 1.00 89.81 186 LYS A O 1
ATOM 1419 N N . GLY A 1 187 ? -0.000 -3.896 19.926 1.00 93.06 187 GLY A N 1
ATOM 1420 C CA . GLY A 1 187 ? -0.667 -5.187 19.776 1.00 93.06 187 GLY A CA 1
ATOM 1421 C C . GLY A 1 187 ? -1.809 -5.122 18.762 1.00 93.06 187 GLY A C 1
ATOM 1422 O O . GLY A 1 187 ? -1.625 -4.609 17.663 1.00 93.06 187 GLY A O 1
ATOM 1423 N N . LEU A 1 188 ? -2.979 -5.669 19.101 1.00 93.81 188 LEU A N 1
ATOM 1424 C CA . LEU A 1 188 ? -4.125 -5.736 18.190 1.00 93.81 188 LEU A CA 1
ATOM 1425 C C . LEU A 1 188 ? -5.184 -4.687 18.534 1.00 93.81 188 LEU A C 1
ATOM 1427 O O . LEU A 1 188 ? -5.562 -4.527 19.691 1.00 93.81 188 LEU A O 1
ATOM 1431 N N . SER A 1 189 ? -5.705 -4.012 17.513 1.00 91.56 189 SER A N 1
ATOM 1432 C CA . SER A 1 189 ? -6.845 -3.098 17.614 1.00 91.56 189 SER A CA 1
ATOM 1433 C C . SER A 1 189 ? -7.973 -3.563 16.701 1.00 91.56 189 SER A C 1
ATOM 1435 O O . SER A 1 189 ? -7.734 -3.926 15.550 1.00 91.56 189 SER A O 1
ATOM 1437 N N . PHE A 1 190 ? -9.202 -3.556 17.212 1.00 93.12 190 PHE A N 1
ATOM 1438 C CA . PHE A 1 190 ? -10.387 -4.000 16.485 1.00 93.12 190 PHE A CA 1
ATOM 1439 C C . PHE A 1 190 ? -11.382 -2.851 16.343 1.00 93.12 190 PHE A C 1
ATOM 1441 O O . PHE A 1 190 ? -11.811 -2.262 17.336 1.00 93.12 190 PHE A O 1
ATOM 1448 N N . PHE A 1 191 ? -11.762 -2.549 15.107 1.00 90.69 191 PHE A N 1
ATOM 1449 C CA . PHE A 1 191 ? -12.656 -1.452 14.761 1.00 90.69 191 PHE A CA 1
ATOM 1450 C C . PHE A 1 191 ? -13.897 -1.973 14.050 1.00 90.69 191 PHE A C 1
ATOM 1452 O O . PHE A 1 191 ? -13.854 -2.972 13.332 1.00 90.69 191 PHE A O 1
ATOM 1459 N N . LYS A 1 192 ? -15.000 -1.242 14.213 1.00 89.25 192 LYS A N 1
ATOM 1460 C CA . LYS A 1 192 ? -16.214 -1.413 13.420 1.00 89.25 192 LYS A CA 1
ATOM 1461 C C . LYS A 1 192 ? -16.476 -0.141 12.627 1.00 89.25 192 LYS A C 1
ATOM 1463 O O . LYS A 1 192 ? -16.526 0.948 13.198 1.00 89.25 192 LYS A O 1
ATOM 1468 N N . TRP A 1 193 ? -16.658 -0.302 11.327 1.00 86.00 193 TRP A N 1
ATOM 1469 C CA . TRP A 1 193 ? -17.085 0.741 10.417 1.00 86.00 193 TRP A CA 1
ATOM 1470 C C . TRP A 1 193 ? -18.567 1.050 10.606 1.00 86.00 193 TRP A C 1
ATOM 1472 O O . TRP A 1 193 ? -19.387 0.152 10.807 1.00 86.00 193 TRP A O 1
ATOM 1482 N N . TYR A 1 194 ? -18.897 2.334 10.533 1.00 80.69 194 TYR A N 1
ATOM 1483 C CA . TYR A 1 194 ? -20.267 2.820 10.550 1.00 80.69 194 TYR A CA 1
ATOM 1484 C C . TYR A 1 194 ? -20.427 3.844 9.438 1.00 80.69 194 TYR A C 1
ATOM 1486 O O . TYR A 1 194 ? -19.672 4.817 9.387 1.00 80.69 194 TYR A O 1
ATOM 1494 N N . ASN A 1 195 ? -21.429 3.654 8.582 1.00 71.88 195 ASN A N 1
ATOM 1495 C CA . ASN A 1 195 ? -21.827 4.701 7.658 1.00 71.88 195 ASN A CA 1
ATOM 1496 C C . ASN A 1 195 ? -22.595 5.790 8.426 1.00 71.88 195 ASN A C 1
ATOM 1498 O O . ASN A 1 195 ? -23.486 5.498 9.227 1.00 71.88 195 ASN A O 1
ATOM 1502 N N . PHE A 1 196 ? -22.231 7.052 8.208 1.00 57.97 196 PHE A N 1
ATOM 1503 C CA . PHE A 1 196 ? -22.854 8.182 8.896 1.00 57.97 196 PHE A CA 1
ATOM 1504 C C . PHE A 1 196 ? -24.286 8.452 8.404 1.00 57.97 196 PHE A C 1
ATOM 1506 O O . PHE A 1 196 ? -25.059 9.075 9.128 1.00 57.97 196 PHE A O 1
ATOM 1513 N N . GLU A 1 197 ? -24.669 7.940 7.228 1.00 55.75 197 GLU A N 1
ATOM 1514 C CA . GLU A 1 197 ? -26.021 8.107 6.675 1.00 55.75 197 GLU A CA 1
ATOM 1515 C C . GLU A 1 197 ? -27.099 7.272 7.391 1.00 55.75 197 GLU A C 1
ATOM 1517 O O . GLU A 1 197 ? -28.267 7.650 7.381 1.00 55.75 197 GLU A O 1
ATOM 1522 N N . GLU A 1 198 ? -26.739 6.187 8.088 1.00 49.25 198 GLU A N 1
ATOM 1523 C CA . GLU A 1 198 ? -27.714 5.347 8.812 1.00 49.25 198 GLU A CA 1
ATOM 1524 C C . GLU A 1 198 ? -28.137 5.918 10.175 1.00 49.25 198 GLU A C 1
ATOM 1526 O O . GLU A 1 198 ? -29.078 5.421 10.797 1.00 49.25 198 GLU A O 1
ATOM 1531 N N . LYS A 1 199 ? -27.487 6.981 10.664 1.00 44.47 199 LYS A N 1
ATOM 1532 C CA . LYS A 1 199 ? -27.894 7.651 11.903 1.00 44.47 199 LYS A CA 1
ATOM 1533 C C . LYS A 1 199 ? -28.525 8.998 11.601 1.00 44.47 199 LYS A C 1
ATOM 1535 O O . LYS A 1 199 ? -27.873 10.040 11.670 1.00 44.47 199 LYS A O 1
ATOM 1540 N N . GLY A 1 200 ? -29.845 8.980 11.427 1.00 42.84 200 GLY A N 1
ATOM 1541 C CA . GLY A 1 200 ? -30.665 10.097 11.883 1.00 42.84 200 GLY A CA 1
ATOM 1542 C C . GLY A 1 200 ? -30.254 10.438 13.319 1.00 42.84 200 GLY A C 1
ATOM 1543 O O . GLY A 1 200 ? -30.460 9.651 14.243 1.00 42.84 200 GLY A O 1
ATOM 1544 N N . ARG A 1 201 ? -29.571 11.573 13.501 1.00 39.81 201 ARG A N 1
ATOM 1545 C CA . ARG A 1 201 ? -29.217 12.098 14.825 1.00 39.81 201 ARG A CA 1
ATOM 1546 C C . ARG A 1 201 ? -30.489 12.212 15.676 1.00 39.81 201 ARG A C 1
ATOM 1548 O O . ARG A 1 201 ? -31.518 12.666 15.185 1.00 39.81 201 ARG A O 1
ATOM 1555 N N . PRO A 1 202 ? -30.351 12.020 16.991 1.00 35.56 202 PRO A N 1
ATOM 1556 C CA . PRO A 1 202 ? -30.467 13.201 17.827 1.00 35.56 202 PRO A CA 1
ATOM 1557 C C . PRO A 1 202 ? -29.103 13.559 18.404 1.00 35.56 202 PRO A C 1
ATOM 1559 O O . PRO A 1 202 ? -28.280 12.710 18.749 1.00 35.56 202 PRO A O 1
ATOM 1562 N N . ALA A 1 203 ? -28.842 14.860 18.420 1.00 42.50 203 ALA A N 1
ATOM 1563 C CA . ALA A 1 203 ? -27.622 15.433 18.940 1.00 42.50 203 ALA A CA 1
ATOM 1564 C C . ALA A 1 203 ? -27.450 15.128 20.436 1.00 42.50 203 ALA A C 1
ATOM 1566 O O . ALA A 1 203 ? -28.408 15.115 21.203 1.00 42.50 203 ALA A O 1
ATOM 1567 N N . SER A 1 204 ? -26.182 15.010 20.828 1.00 44.62 204 SER A N 1
ATOM 1568 C CA . SER A 1 204 ? -25.659 15.084 22.194 1.00 44.62 204 SER A CA 1
ATOM 1569 C C . SER A 1 204 ? -26.006 13.940 23.155 1.00 44.62 204 SER A C 1
ATOM 1571 O O . SER A 1 204 ? -27.119 13.807 23.644 1.00 44.62 204 SER A O 1
ATOM 1573 N N . ARG A 1 205 ? -24.963 13.220 23.573 1.00 30.28 205 ARG A N 1
ATOM 1574 C CA . ARG A 1 205 ? -24.688 13.018 24.998 1.00 30.28 205 ARG A CA 1
ATOM 1575 C C . ARG A 1 205 ? -23.181 13.112 25.199 1.00 30.28 205 ARG A C 1
ATOM 1577 O O . ARG A 1 205 ? -22.436 12.249 24.748 1.00 30.28 205 ARG A O 1
ATOM 1584 N N . LYS A 1 206 ? -22.760 14.222 25.809 1.00 34.50 206 LYS A N 1
ATOM 1585 C CA . LYS A 1 206 ? -21.479 14.313 26.507 1.00 34.50 206 LYS A CA 1
ATOM 1586 C C . LYS A 1 206 ? -21.577 13.413 27.742 1.00 34.50 206 LYS A C 1
ATOM 1588 O O . LYS A 1 206 ? -22.619 13.428 28.402 1.00 34.50 206 LYS A O 1
ATOM 1593 N N . LEU A 1 207 ? -20.520 12.663 28.020 1.00 32.41 207 LEU A N 1
ATOM 1594 C CA . LEU A 1 207 ? -20.129 12.320 29.384 1.00 32.41 207 LEU A CA 1
ATOM 1595 C C . LEU A 1 207 ? -18.935 13.209 29.721 1.00 32.41 207 LEU A C 1
ATOM 1597 O O . LEU A 1 207 ? -18.099 13.397 28.805 1.00 32.41 207 LEU A O 1
#

Organism: NCBI:txid1169539

Secondary structure (DSSP, 8-state):
----EEEE--SSS-TTS-SEEEEPPTTEEEEEEEEEEETTEEEEEEEEEEEETTSTT-EEEEEEEEEEPPPTT-GGGG-----PPPPPS-----S---EEES-EEEEEEEEEB----EEEE--SSS---SPEEEEEEEE-TT-SEEEEEEEE-SSSEEEEEEEEEES-EEEEEEETTEEEEEETTTEEEEEE---GGG---------

InterPro domains:
  IPR004871 RSE1/DDB1/CPSF1, C-terminal [PF03178] (25-195)
  IPR015943 WD40/YVTN repeat-like-containing domain superfamily [G3DSA:2.130.10.10] (2-206)

Sequence (207 aa):
TDRHEVRLYRLDGGLHAPCAWWKFGPLEKVLSLSFLRIYGETLLAVGSAQLHTDQPEGHTTGQVYLLQLPNPSDDAMDVIPPHPPPPLAAGTEGASGMEQYGFRVYLKSSYKGPVSVLTRFEPVSGKAASGSYVMHAGRTEGAGARLIVQEVGERQLLGGAIHDGMTFITCCSIIKDFVLIGDLFKGLSFFKWYNFEEKGRPASRKL

pLDDT: mean 76.9, std 18.61, range [30.28, 96.38]

Foldseek 3Di:
DDWDKDFADDPVVDPPHGLKMKTAFPQKAWQEWDWDQWLNATWIWTKIWHFDPPDPPTWIKIKIWTKHAADPPPPCSVCPPPDDPDDDDDDDDDDGPMDIDRIDTQEMDMAGATFNYKDWDDAPQDPPPSWTKIWTWGDHPPFAIKTAIFTDDRYDTHHDDIDGDAHAWNDWDDDHQKIWTQGPPPGIDIDGDHDPVVDPDDDDDDD

Radius of gyration: 19.64 Å; chains: 1; bounding box: 59×36×58 Å